Protein AF-0000000086062680 (afdb_homodimer)

InterPro domains:
  IPR036390 Winged helix DNA-binding domain superfamily [SSF46785] (35-91)
  IPR055766 Protein of unknown function DUF7342 [PF24033] (36-175)

pLDDT: mean 80.0, std 25.76, range [22.91, 98.25]

Structure (mmCIF, N/CA/C/O backbone):
data_AF-0000000086062680-model_v1
#
loop_
_entity.id
_entity.type
_entity.pdbx_description
1 polymer 'Putative ArsR family transcriptional regulator'
#
loop_
_atom_site.group_PDB
_atom_site.id
_atom_site.type_symbol
_atom_site.label_atom_id
_atom_site.label_alt_id
_atom_site.label_comp_id
_atom_site.label_asym_id
_atom_site.label_entity_id
_atom_site.label_seq_id
_atom_site.pdbx_PDB_ins_code
_atom_site.Cartn_x
_atom_site.Cartn_y
_atom_site.Cartn_z
_atom_site.occupancy
_atom_site.B_iso_or_equiv
_atom_site.auth_seq_id
_atom_site.auth_comp_id
_atom_site.auth_asym_id
_atom_site.auth_atom_id
_atom_site.pdbx_PDB_model_num
ATOM 1 N N . MET A 1 1 ? -11.117 -6.926 -28.484 1 22.91 1 MET A N 1
ATOM 2 C CA . MET A 1 1 ? -9.836 -7.207 -27.844 1 22.91 1 MET A CA 1
ATOM 3 C C . MET A 1 1 ? -10.031 -7.645 -26.406 1 22.91 1 MET A C 1
ATOM 5 O O . MET A 1 1 ? -10.758 -7 -25.641 1 22.91 1 MET A O 1
ATOM 9 N N . ASP A 1 2 ? -10.055 -8.922 -26.219 1 25.64 2 ASP A N 1
ATOM 10 C CA . ASP A 1 2 ? -10.438 -9.641 -25 1 25.64 2 ASP A CA 1
ATOM 11 C C . ASP A 1 2 ? -9.562 -9.227 -23.812 1 25.64 2 ASP A C 1
ATOM 13 O O . ASP A 1 2 ? -8.336 -9.266 -23.906 1 25.64 2 ASP A O 1
ATOM 17 N N . LEU A 1 3 ? -10.039 -8.32 -23.125 1 34.91 3 LEU A N 1
ATOM 18 C CA . LEU A 1 3 ? -9.359 -7.539 -22.094 1 34.91 3 LEU A CA 1
ATOM 19 C C . LEU A 1 3 ? -8.664 -8.453 -21.094 1 34.91 3 LEU A C 1
ATOM 21 O O . LEU A 1 3 ? -7.793 -8.008 -20.344 1 34.91 3 LEU A O 1
ATOM 25 N N . THR A 1 4 ? -9.344 -9.586 -20.953 1 32.84 4 THR A N 1
ATOM 26 C CA . THR A 1 4 ? -8.891 -10.484 -19.906 1 32.84 4 THR A CA 1
ATOM 27 C C . THR A 1 4 ? -7.812 -11.43 -20.422 1 32.84 4 THR A C 1
ATOM 29 O O . THR A 1 4 ? -7.457 -12.398 -19.75 1 32.84 4 THR A O 1
ATOM 32 N N . ASP A 1 5 ? -7.633 -11.438 -21.797 1 26.67 5 ASP A N 1
ATOM 33 C CA . ASP A 1 5 ? -6.668 -12.414 -22.281 1 26.67 5 ASP A CA 1
ATOM 34 C C . ASP A 1 5 ? -5.309 -12.234 -21.609 1 26.67 5 ASP A C 1
ATOM 36 O O . ASP A 1 5 ? -4.594 -11.273 -21.891 1 26.67 5 ASP A O 1
ATOM 40 N N . ILE A 1 6 ? -5.375 -12.297 -20.5 1 30.12 6 ILE A N 1
ATOM 41 C CA . ILE A 1 6 ? -4.012 -12.32 -19.969 1 30.12 6 ILE A CA 1
ATOM 42 C C . ILE A 1 6 ? -3.205 -13.406 -20.688 1 30.12 6 ILE A C 1
ATOM 44 O O . ILE A 1 6 ? -3.625 -14.562 -20.75 1 30.12 6 ILE A O 1
ATOM 48 N N . PRO A 1 7 ? -2.604 -13.102 -21.766 1 26.58 7 PRO A N 1
ATOM 49 C CA . PRO A 1 7 ? -1.87 -14.156 -22.469 1 26.58 7 PRO A CA 1
ATOM 50 C C . PRO A 1 7 ? -1.334 -15.227 -21.531 1 26.58 7 PRO A C 1
ATOM 52 O O . PRO A 1 7 ? -1.041 -14.945 -20.375 1 26.58 7 PRO A O 1
ATOM 55 N N . ASP A 1 8 ? -1.914 -16.391 -21.703 1 25.84 8 ASP A N 1
ATOM 56 C CA . ASP A 1 8 ? -1.422 -17.609 -21.047 1 25.84 8 ASP A CA 1
ATOM 57 C C . ASP A 1 8 ? 0.104 -17.625 -20.984 1 25.84 8 ASP A C 1
ATOM 59 O O . ASP A 1 8 ? 0.693 -18.266 -20.125 1 25.84 8 ASP A O 1
ATOM 63 N N . ASP A 1 9 ? 0.64 -17.234 -22.141 1 26.86 9 ASP A N 1
ATOM 64 C CA . ASP A 1 9 ? 2.045 -17.562 -22.359 1 26.86 9 ASP A CA 1
ATOM 65 C C . ASP A 1 9 ? 2.928 -16.953 -21.281 1 26.86 9 ASP A C 1
ATOM 67 O O . ASP A 1 9 ? 4.156 -17.047 -21.344 1 26.86 9 ASP A O 1
ATOM 71 N N . ALA A 1 10 ? 2.443 -15.953 -20.75 1 26.98 10 ALA A N 1
ATOM 72 C CA . ALA A 1 10 ? 3.535 -15.445 -19.922 1 26.98 10 ALA A CA 1
ATOM 73 C C . ALA A 1 10 ? 4 -16.5 -18.922 1 26.98 10 ALA A C 1
ATOM 75 O O . ALA A 1 10 ? 5.105 -16.406 -18.375 1 26.98 10 ALA A O 1
ATOM 76 N N . TYR A 1 11 ? 3.035 -17.328 -18.484 1 25.06 11 TYR A N 1
ATOM 77 C CA . TYR A 1 11 ? 3.604 -18.438 -17.719 1 25.06 11 TYR A CA 1
ATOM 78 C C . TYR A 1 11 ? 4.051 -19.562 -18.641 1 25.06 11 TYR A C 1
ATOM 80 O O . TYR A 1 11 ? 3.424 -20.625 -18.688 1 25.06 11 TYR A O 1
ATOM 88 N N . ASP A 1 12 ? 4.098 -19.281 -19.859 1 25.66 12 ASP A N 1
ATOM 89 C CA . ASP A 1 12 ? 4.715 -20.484 -20.438 1 25.66 12 ASP A CA 1
ATOM 90 C C . ASP A 1 12 ? 5.934 -20.906 -19.625 1 25.66 12 ASP A C 1
ATOM 92 O O . ASP A 1 12 ? 6.941 -20.203 -19.594 1 25.66 12 ASP A O 1
ATOM 96 N N . GLY A 1 13 ? 5.801 -21.422 -18.578 1 27.88 13 GLY A N 1
ATOM 97 C CA . GLY A 1 13 ? 6.852 -22.172 -17.906 1 27.88 13 GLY A CA 1
ATOM 98 C C . GLY A 1 13 ? 7.617 -23.094 -18.844 1 27.88 13 GLY A C 1
ATOM 99 O O . GLY A 1 13 ? 8.43 -23.891 -18.391 1 27.88 13 GLY A O 1
ATOM 100 N N . GLY A 1 14 ? 6.965 -23.422 -19.906 1 27.44 14 GLY A N 1
ATOM 101 C CA . GLY A 1 14 ? 7.781 -24.422 -20.547 1 27.44 14 GLY A CA 1
ATOM 102 C C . GLY A 1 14 ? 9.109 -23.891 -21.062 1 27.44 14 GLY A C 1
ATOM 103 O O . GLY A 1 14 ? 9.781 -24.547 -21.859 1 27.44 14 GLY A O 1
ATOM 104 N N . GLU A 1 15 ? 9.008 -22.625 -21.406 1 29.36 15 GLU A N 1
ATOM 105 C CA . GLU A 1 15 ? 10.344 -22.453 -21.953 1 29.36 15 GLU A CA 1
ATOM 106 C C . GLU A 1 15 ? 11.406 -23.031 -21.016 1 29.36 15 GLU A C 1
ATOM 108 O O . GLU A 1 15 ? 11.297 -22.891 -19.797 1 29.36 15 GLU A O 1
ATOM 113 N N . SER A 1 16 ? 11.922 -24.047 -21.375 1 26.08 16 SER A N 1
ATOM 114 C CA . SER A 1 16 ? 13.047 -24.656 -20.688 1 26.08 16 SER A CA 1
ATOM 115 C C . SER A 1 16 ? 13.852 -23.625 -19.906 1 26.08 16 SER A C 1
ATOM 117 O O . SER A 1 16 ? 13.875 -22.453 -20.281 1 26.08 16 SER A O 1
ATOM 119 N N . PRO A 1 17 ? 14.008 -23.812 -18.609 1 30.53 17 PRO A N 1
ATOM 120 C CA . PRO A 1 17 ? 15.008 -22.938 -18 1 30.53 17 PRO A CA 1
ATOM 121 C C . PRO A 1 17 ? 16.062 -22.469 -19 1 30.53 17 PRO A C 1
ATOM 123 O O . PRO A 1 17 ? 16.297 -23.125 -20.016 1 30.53 17 PRO A O 1
ATOM 126 N N . PRO A 1 18 ? 16.031 -21.125 -19.391 1 30.17 18 PRO A N 1
ATOM 127 C CA . PRO A 1 18 ? 17.203 -21.109 -20.281 1 30.17 18 PRO A CA 1
ATOM 128 C C . PRO A 1 18 ? 18.172 -22.266 -20 1 30.17 18 PRO A C 1
ATOM 130 O O . PRO A 1 18 ? 18.172 -22.812 -18.906 1 30.17 18 PRO A O 1
ATOM 133 N N . ALA A 1 19 ? 18.25 -23.078 -20.891 1 29.83 19 ALA A N 1
ATOM 134 C CA . ALA A 1 19 ? 19.391 -23.953 -20.641 1 29.83 19 ALA A CA 1
ATOM 135 C C . ALA A 1 19 ? 20.469 -23.219 -19.844 1 29.83 19 ALA A C 1
ATOM 137 O O . ALA A 1 19 ? 21.016 -22.219 -20.297 1 29.83 19 ALA A O 1
ATOM 138 N N . LEU A 1 20 ? 20.203 -23 -18.344 1 29.28 20 LEU A N 1
ATOM 139 C CA . LEU A 1 20 ? 21.484 -22.75 -17.688 1 29.28 20 LEU A CA 1
ATOM 140 C C . LEU A 1 20 ? 22.625 -23.375 -18.484 1 29.28 20 LEU A C 1
ATOM 142 O O . LEU A 1 20 ? 22.688 -24.594 -18.656 1 29.28 20 LEU A O 1
ATOM 146 N N . ASN A 1 21 ? 22.828 -22.797 -19.578 1 31.34 21 ASN A N 1
ATOM 147 C CA . ASN A 1 21 ? 24.125 -23.406 -19.844 1 31.34 21 ASN A CA 1
ATOM 148 C C . ASN A 1 21 ? 24.812 -23.844 -18.562 1 31.34 21 ASN A C 1
ATOM 150 O O . ASN A 1 21 ? 24.516 -23.344 -17.484 1 31.34 21 ASN A O 1
ATOM 154 N N . GLU A 1 22 ? 25.531 -24.953 -18.344 1 35.16 22 GLU A N 1
ATOM 155 C CA . GLU A 1 22 ? 26.234 -25.594 -17.25 1 35.16 22 GLU A CA 1
ATOM 156 C C . GLU A 1 22 ? 26.562 -24.609 -16.141 1 35.16 22 GLU A C 1
ATOM 158 O O . GLU A 1 22 ? 26.484 -24.938 -14.953 1 35.16 22 GLU A O 1
ATOM 163 N N . GLN A 1 23 ? 27.266 -23.359 -16.188 1 35.72 23 GLN A N 1
ATOM 164 C CA . GLN A 1 23 ? 28.219 -22.875 -15.195 1 35.72 23 GLN A CA 1
ATOM 165 C C . GLN A 1 23 ? 27.562 -21.844 -14.273 1 35.72 23 GLN A C 1
ATOM 167 O O . GLN A 1 23 ? 28.109 -21.531 -13.203 1 35.72 23 GLN A O 1
ATOM 172 N N . GLU A 1 24 ? 26.625 -20.781 -14.648 1 39.84 24 GLU A N 1
ATOM 173 C CA . GLU A 1 24 ? 26.438 -19.734 -13.633 1 39.84 24 GLU A CA 1
ATOM 174 C C . GLU A 1 24 ? 25.219 -20.031 -12.758 1 39.84 24 GLU A C 1
ATOM 176 O O . GLU A 1 24 ? 24.141 -20.328 -13.273 1 39.84 24 GLU A O 1
ATOM 181 N N . SER A 1 25 ? 25.125 -20.391 -11.492 1 36.5 25 SER A N 1
ATOM 182 C CA . SER A 1 25 ? 24.203 -20.828 -10.445 1 36.5 25 SER A CA 1
ATOM 183 C C . SER A 1 25 ? 23.094 -19.812 -10.227 1 36.5 25 SER A C 1
ATOM 185 O O . SER A 1 25 ? 23.312 -18.609 -10.312 1 36.5 25 SER A O 1
ATOM 187 N N . PRO A 1 26 ? 21.734 -20.109 -10.297 1 40.12 26 PRO A N 1
ATOM 188 C CA . PRO A 1 26 ? 20.609 -19.25 -9.906 1 40.12 26 PRO A CA 1
ATOM 189 C C . PRO A 1 26 ? 20.969 -18.281 -8.797 1 40.12 26 PRO A C 1
ATOM 191 O O . PRO A 1 26 ? 20.484 -17.141 -8.781 1 40.12 26 PRO A O 1
ATOM 194 N N . ASP A 1 27 ? 21.703 -18.703 -7.812 1 41.62 27 ASP A N 1
ATOM 195 C CA . ASP A 1 27 ? 22.281 -17.906 -6.742 1 41.62 27 ASP A CA 1
ATOM 196 C C . ASP A 1 27 ? 23.016 -16.688 -7.301 1 41.62 27 ASP A C 1
ATOM 198 O O . ASP A 1 27 ? 23.031 -15.625 -6.676 1 41.62 27 ASP A O 1
ATOM 202 N N . SER A 1 28 ? 23.516 -16.922 -8.422 1 44.12 28 SER A N 1
ATOM 203 C CA . SER A 1 28 ? 24.344 -15.875 -9.039 1 44.12 28 SER A CA 1
ATOM 204 C C . SER A 1 28 ? 23.484 -14.758 -9.609 1 44.12 28 SER A C 1
ATOM 206 O O . SER A 1 28 ? 23.875 -13.594 -9.594 1 44.12 28 SER A O 1
ATOM 208 N N . LEU A 1 29 ? 22.328 -15.016 -10.227 1 43.53 29 LEU A N 1
ATOM 209 C CA . LEU A 1 29 ? 21.438 -14.023 -10.812 1 43.53 29 LEU A CA 1
ATOM 210 C C . LEU A 1 29 ? 20.812 -13.148 -9.727 1 43.53 29 LEU A C 1
ATOM 212 O O . LEU A 1 29 ? 20.562 -11.961 -9.953 1 43.53 29 LEU A O 1
ATOM 216 N N . LEU A 1 30 ? 20.438 -13.734 -8.625 1 48.94 30 LEU A N 1
ATOM 217 C CA . LEU A 1 30 ? 19.938 -12.992 -7.473 1 48.94 30 LEU A CA 1
ATOM 218 C C . LEU A 1 30 ? 21.016 -12.094 -6.887 1 48.94 30 LEU A C 1
ATOM 220 O O . LEU A 1 30 ? 20.719 -11.148 -6.156 1 48.94 30 LEU A O 1
ATOM 224 N N . LYS A 1 31 ? 22.25 -12.539 -7.184 1 53.62 31 LYS A N 1
ATOM 225 C CA . LYS A 1 31 ? 23.406 -11.875 -6.586 1 53.62 31 LYS A CA 1
ATOM 226 C C . LYS A 1 31 ? 23.844 -10.688 -7.43 1 53.62 31 LYS A C 1
ATOM 228 O O . LYS A 1 31 ? 24.797 -9.992 -7.074 1 53.62 31 LYS A O 1
ATOM 233 N N . ARG A 1 32 ? 23.062 -10.328 -8.641 1 64.5 32 ARG A N 1
ATOM 234 C CA . ARG A 1 32 ? 23.578 -9.266 -9.5 1 64.5 32 ARG A CA 1
ATOM 235 C C . ARG A 1 32 ? 22.719 -8.008 -9.398 1 64.5 32 ARG A C 1
ATOM 237 O O . ARG A 1 32 ? 21.484 -8.094 -9.383 1 64.5 32 ARG A O 1
ATOM 244 N N . GLY A 1 33 ? 23.219 -6.988 -8.734 1 79.75 33 GLY A N 1
ATOM 245 C CA . GLY A 1 33 ? 22.656 -5.656 -8.617 1 79.75 33 GLY A CA 1
ATOM 246 C C . GLY A 1 33 ? 22.969 -4.984 -7.293 1 79.75 33 GLY A C 1
ATOM 247 O O . GLY A 1 33 ? 23.672 -5.555 -6.453 1 79.75 33 GLY A O 1
ATOM 248 N N . PRO A 1 34 ? 22.5 -3.854 -7.242 1 90.44 34 PRO A N 1
ATOM 249 C CA . PRO A 1 34 ? 22.75 -3.146 -5.98 1 90.44 34 PRO A CA 1
ATOM 250 C C . PRO A 1 34 ? 22.156 -3.871 -4.777 1 90.44 34 PRO A C 1
ATOM 252 O O . PRO A 1 34 ? 21.172 -4.617 -4.922 1 90.44 34 PRO A O 1
ATOM 255 N N . ILE A 1 35 ? 22.781 -3.822 -3.688 1 92.31 35 ILE A N 1
ATOM 256 C CA . ILE A 1 35 ? 22.422 -4.52 -2.457 1 92.31 35 ILE A CA 1
ATOM 257 C C . ILE A 1 35 ? 20.938 -4.32 -2.17 1 92.31 35 ILE A C 1
ATOM 259 O O . ILE A 1 35 ? 20.234 -5.258 -1.763 1 92.31 35 ILE A O 1
ATOM 263 N N . ARG A 1 36 ? 20.391 -3.158 -2.416 1 91.38 36 ARG A N 1
ATOM 264 C CA . ARG A 1 36 ? 18.984 -2.873 -2.131 1 91.38 36 ARG A CA 1
ATOM 265 C C . ARG A 1 36 ? 18.078 -3.797 -2.922 1 91.38 36 ARG A C 1
ATOM 267 O O . ARG A 1 36 ? 17.062 -4.266 -2.402 1 91.38 36 ARG A O 1
ATOM 274 N N . GLU A 1 37 ? 18.422 -4.082 -4.137 1 91.69 37 GLU A N 1
ATOM 275 C CA . GLU A 1 37 ? 17.594 -4.945 -4.98 1 91.69 37 GLU A CA 1
ATOM 276 C C . GLU A 1 37 ? 17.719 -6.406 -4.559 1 91.69 37 GLU A C 1
ATOM 278 O O . GLU A 1 37 ? 16.719 -7.137 -4.539 1 91.69 37 GLU A O 1
ATOM 283 N N . ARG A 1 38 ? 18.938 -6.781 -4.211 1 94.44 38 ARG A N 1
ATOM 284 C CA . ARG A 1 38 ? 19.141 -8.148 -3.744 1 94.44 38 ARG A CA 1
ATOM 285 C C . ARG A 1 38 ? 18.359 -8.406 -2.457 1 94.44 38 ARG A C 1
ATOM 287 O O . ARG A 1 38 ? 17.719 -9.453 -2.316 1 94.44 38 ARG A O 1
ATOM 294 N N . LEU A 1 39 ? 18.453 -7.48 -1.589 1 96.06 39 LEU A N 1
ATOM 295 C CA . LEU A 1 39 ? 17.75 -7.625 -0.322 1 96.06 39 LEU A CA 1
ATOM 296 C C . LEU A 1 39 ? 16.234 -7.645 -0.542 1 96.06 39 LEU A C 1
ATOM 298 O O . LEU A 1 39 ? 15.516 -8.406 0.113 1 96.06 39 LEU A O 1
ATOM 302 N N . LEU A 1 40 ? 15.742 -6.855 -1.459 1 94.25 40 LEU A N 1
ATOM 303 C CA . LEU A 1 40 ? 14.312 -6.852 -1.755 1 94.25 40 LEU A CA 1
ATOM 304 C C . LEU A 1 40 ? 13.867 -8.188 -2.336 1 94.25 40 LEU A C 1
ATOM 306 O O . LEU A 1 40 ? 12.812 -8.711 -1.975 1 94.25 40 LEU A O 1
ATOM 310 N N . ASP A 1 41 ? 14.703 -8.742 -3.162 1 93.25 41 ASP A N 1
ATOM 311 C CA . ASP A 1 41 ? 14.414 -10.055 -3.738 1 93.25 41 ASP A CA 1
ATOM 312 C C . ASP A 1 41 ? 14.242 -11.109 -2.646 1 93.25 41 ASP A C 1
ATOM 314 O O . ASP A 1 41 ? 13.352 -11.953 -2.729 1 93.25 41 ASP A O 1
ATOM 318 N N . ILE A 1 42 ? 15.07 -11 -1.701 1 95.5 42 ILE A N 1
ATOM 319 C CA . ILE A 1 42 ? 14.992 -11.922 -0.575 1 95.5 42 ILE A CA 1
ATOM 320 C C . ILE A 1 42 ? 13.719 -11.656 0.222 1 95.5 42 ILE A C 1
ATOM 322 O O . ILE A 1 42 ? 13.023 -12.594 0.627 1 95.5 42 ILE A O 1
ATOM 326 N N . VAL A 1 43 ? 13.391 -10.422 0.449 1 95.81 43 VAL A N 1
ATOM 327 C CA . VAL A 1 43 ? 12.219 -10.016 1.227 1 95.81 43 VAL A CA 1
ATOM 328 C C . VAL A 1 43 ? 10.953 -10.578 0.584 1 95.81 43 VAL A C 1
ATOM 330 O O . VAL A 1 43 ? 10.047 -11.023 1.283 1 95.81 43 VAL A O 1
ATOM 333 N N . VAL A 1 44 ? 10.883 -10.602 -0.682 1 94.44 44 VAL A N 1
ATOM 334 C CA . VAL A 1 44 ? 9.727 -11.109 -1.413 1 94.44 44 VAL A CA 1
ATOM 335 C C . VAL A 1 44 ? 9.453 -12.555 -1.011 1 94.44 44 VAL A C 1
ATOM 337 O O . VAL A 1 44 ? 8.297 -12.961 -0.889 1 94.44 44 VAL A O 1
ATOM 340 N N . GLY A 1 45 ? 10.477 -13.258 -0.656 1 94.38 45 GLY A N 1
ATOM 341 C CA . GLY A 1 45 ? 10.344 -14.672 -0.319 1 94.38 45 GLY A CA 1
ATOM 342 C C . GLY A 1 45 ? 10.398 -14.93 1.174 1 94.38 45 GLY A C 1
ATOM 343 O O . GLY A 1 45 ? 10.391 -16.094 1.606 1 94.38 45 GLY A O 1
ATOM 344 N N . LEU A 1 46 ? 10.469 -13.906 2 1 95.81 46 LEU A N 1
ATOM 345 C CA . LEU A 1 46 ? 10.664 -14.047 3.439 1 95.81 46 LEU A CA 1
ATOM 346 C C . LEU A 1 46 ? 9.336 -14.297 4.145 1 95.81 46 LEU A C 1
ATOM 348 O O . LEU A 1 46 ? 8.875 -13.461 4.922 1 95.81 46 LEU A O 1
ATOM 352 N N . ARG A 1 47 ? 8.711 -15.461 4.059 1 94.06 47 ARG A N 1
ATOM 353 C CA . ARG A 1 47 ? 7.352 -15.742 4.508 1 94.06 47 ARG A CA 1
ATOM 354 C C . ARG A 1 47 ? 7.328 -16.109 5.988 1 94.06 47 ARG A C 1
ATOM 356 O O . ARG A 1 47 ? 6.258 -16.219 6.59 1 94.06 47 ARG A O 1
ATOM 363 N N . THR A 1 48 ? 8.484 -16.406 6.566 1 95.75 48 THR A N 1
ATOM 364 C CA . THR A 1 48 ? 8.602 -16.672 8 1 95.75 48 THR A CA 1
ATOM 365 C C . THR A 1 48 ? 9.641 -15.742 8.625 1 95.75 48 THR A C 1
ATOM 367 O O . THR A 1 48 ? 10.578 -15.305 7.957 1 95.75 48 THR A O 1
ATOM 370 N N . PRO A 1 49 ? 9.406 -15.445 9.875 1 97.31 49 PRO A N 1
ATOM 371 C CA . PRO A 1 49 ? 10.422 -14.617 10.531 1 97.31 49 PRO A CA 1
ATOM 372 C C . PRO A 1 49 ? 11.828 -15.188 10.406 1 97.31 49 PRO A C 1
ATOM 374 O O . PRO A 1 49 ? 12.047 -16.359 10.727 1 97.31 49 PRO A O 1
ATOM 377 N N . THR A 1 50 ? 12.789 -14.445 9.961 1 97.88 50 THR A N 1
ATOM 378 C CA . THR A 1 50 ? 14.156 -14.875 9.656 1 97.88 50 THR A CA 1
ATOM 379 C C . THR A 1 50 ? 15.172 -13.906 10.25 1 97.88 50 THR A C 1
ATOM 381 O O . THR A 1 50 ? 14.977 -12.688 10.211 1 97.88 50 THR A O 1
ATOM 384 N N . LYS A 1 51 ? 16.203 -14.43 10.742 1 98.06 51 LYS A N 1
ATOM 385 C CA . LYS A 1 51 ? 17.234 -13.641 11.391 1 98.06 51 LYS A CA 1
ATOM 386 C C . LYS A 1 51 ? 17.953 -12.742 10.383 1 98.06 51 LYS A C 1
ATOM 388 O O . LYS A 1 51 ? 18.156 -13.133 9.234 1 98.06 51 LYS A O 1
ATOM 393 N N . VAL A 1 52 ? 18.5 -11.641 10.906 1 97.94 52 VAL A N 1
ATOM 394 C CA . VAL A 1 52 ? 19.188 -10.672 10.07 1 97.94 52 VAL A CA 1
ATOM 395 C C . VAL A 1 52 ? 20.438 -11.312 9.453 1 97.94 52 VAL A C 1
ATOM 397 O O . VAL A 1 52 ? 20.719 -11.117 8.273 1 97.94 52 VAL A O 1
ATOM 400 N N . SER A 1 53 ? 21.109 -12.125 10.219 1 97.62 53 SER A N 1
ATOM 401 C CA . SER A 1 53 ? 22.344 -12.742 9.75 1 97.62 53 SER A CA 1
ATOM 402 C C . SER A 1 53 ? 22.078 -13.695 8.586 1 97.62 53 SER A C 1
ATOM 404 O O . SER A 1 53 ? 22.859 -13.758 7.637 1 97.62 53 SER A O 1
ATOM 406 N N . THR A 1 54 ? 21.016 -14.383 8.68 1 97.88 54 THR A N 1
ATOM 407 C CA . THR A 1 54 ? 20.625 -15.312 7.617 1 97.88 54 THR A CA 1
ATOM 408 C C . THR A 1 54 ? 20.281 -14.555 6.34 1 97.88 54 THR A C 1
ATOM 410 O O . THR A 1 54 ? 20.672 -14.953 5.246 1 97.88 54 THR A O 1
ATOM 413 N N . ILE A 1 55 ? 19.578 -13.469 6.449 1 97.88 55 ILE A N 1
ATOM 414 C CA . ILE A 1 55 ? 19.203 -12.641 5.312 1 97.88 55 ILE A CA 1
ATOM 415 C C . ILE A 1 55 ? 20.453 -12.039 4.672 1 97.88 55 ILE A C 1
ATOM 417 O O . ILE A 1 55 ? 20.578 -12.023 3.445 1 97.88 55 ILE A O 1
ATOM 421 N N . ALA A 1 56 ? 21.375 -11.656 5.508 1 97.62 56 ALA A N 1
ATOM 422 C CA . ALA A 1 56 ? 22.625 -11.086 5.043 1 97.62 56 ALA A CA 1
ATOM 423 C C . ALA A 1 56 ? 23.422 -12.102 4.215 1 97.62 56 ALA A C 1
ATOM 425 O O . ALA A 1 56 ? 23.922 -11.773 3.143 1 97.62 56 ALA A O 1
ATOM 426 N N . GLU A 1 57 ? 23.469 -13.297 4.695 1 96.81 57 GLU A N 1
ATOM 427 C CA . GLU A 1 57 ? 24.156 -14.367 3.988 1 96.81 57 GLU A CA 1
ATOM 428 C C . GLU A 1 57 ? 23.531 -14.625 2.625 1 96.81 57 GLU A C 1
ATOM 430 O O . GLU A 1 57 ? 24.234 -14.742 1.62 1 96.81 57 GLU A O 1
ATOM 435 N N . ARG A 1 58 ? 22.219 -14.617 2.617 1 95.19 58 ARG A N 1
ATOM 436 C CA . ARG A 1 58 ? 21.5 -14.875 1.378 1 95.19 58 ARG A CA 1
ATOM 437 C C . ARG A 1 58 ? 21.703 -13.75 0.373 1 95.19 58 ARG A C 1
ATOM 439 O O . ARG A 1 58 ? 21.734 -13.984 -0.836 1 95.19 58 ARG A O 1
ATOM 446 N N . ALA A 1 59 ? 21.875 -12.547 0.856 1 94.75 59 ALA A N 1
ATOM 447 C CA . ALA A 1 59 ? 22.031 -11.375 0.001 1 94.75 59 ALA A CA 1
ATOM 448 C C . ALA A 1 59 ? 23.5 -11.102 -0.299 1 94.75 59 ALA A C 1
ATOM 450 O O . ALA A 1 59 ? 23.828 -10.18 -1.045 1 94.75 59 ALA A O 1
ATOM 451 N N . ASP A 1 60 ? 24.344 -11.883 0.295 1 93.81 60 ASP A N 1
ATOM 452 C CA . ASP A 1 60 ? 25.781 -11.727 0.12 1 93.81 60 ASP A CA 1
ATOM 453 C C . ASP A 1 60 ? 26.234 -10.32 0.523 1 93.81 60 ASP A C 1
ATOM 455 O O . ASP A 1 60 ? 26.875 -9.625 -0.261 1 93.81 60 ASP A O 1
ATOM 459 N N . CYS A 1 61 ? 25.875 -9.883 1.736 1 95.88 61 CYS A N 1
ATOM 460 C CA . CYS A 1 61 ? 26.312 -8.625 2.328 1 95.88 61 CYS A CA 1
ATOM 461 C C . CYS A 1 61 ? 26.562 -8.773 3.824 1 95.88 61 CYS A C 1
ATOM 463 O O . CYS A 1 61 ? 26.312 -9.844 4.387 1 95.88 61 CYS A O 1
ATOM 465 N N . ASP A 1 62 ? 27.141 -7.82 4.379 1 96.56 62 ASP A N 1
ATOM 466 C CA . ASP A 1 62 ? 27.422 -7.922 5.809 1 96.56 62 ASP A CA 1
ATOM 467 C C . ASP A 1 62 ? 26.156 -7.676 6.625 1 96.56 62 ASP A C 1
ATOM 469 O O . ASP A 1 62 ? 25.219 -7.023 6.152 1 96.56 62 ASP A O 1
ATOM 473 N N . THR A 1 63 ? 26.125 -8.156 7.871 1 96.88 63 THR A N 1
ATOM 474 C CA . THR A 1 63 ? 24.953 -8.156 8.727 1 96.88 63 THR A CA 1
ATOM 475 C C . THR A 1 63 ? 24.516 -6.73 9.055 1 96.88 63 THR A C 1
ATOM 477 O O . THR A 1 63 ? 23.312 -6.441 9.125 1 96.88 63 THR A O 1
ATOM 480 N N . GLU A 1 64 ? 25.438 -5.863 9.219 1 96.56 64 GLU A N 1
ATOM 481 C CA . GLU A 1 64 ? 25.109 -4.477 9.547 1 96.56 64 GLU A CA 1
ATOM 482 C C . GLU A 1 64 ? 24.406 -3.789 8.383 1 96.56 64 GLU A C 1
ATOM 484 O O . GLU A 1 64 ? 23.406 -3.08 8.578 1 96.56 64 GLU A O 1
ATOM 489 N N . THR A 1 65 ? 24.922 -4.031 7.238 1 95.44 65 THR A N 1
ATOM 490 C CA . THR A 1 65 ? 24.312 -3.484 6.035 1 95.44 65 THR A CA 1
ATOM 491 C C . THR A 1 65 ? 22.891 -4.027 5.855 1 95.44 65 THR A C 1
ATOM 493 O O . THR A 1 65 ? 21.969 -3.266 5.582 1 95.44 65 THR A O 1
ATOM 496 N N . ALA A 1 66 ? 22.812 -5.289 6.023 1 97.44 66 ALA A N 1
ATOM 497 C CA . ALA A 1 66 ? 21.484 -5.91 5.934 1 97.44 66 ALA A CA 1
ATOM 498 C C . ALA A 1 66 ? 20.531 -5.309 6.961 1 97.44 66 ALA A C 1
ATOM 500 O O . ALA A 1 66 ? 19.375 -5.02 6.645 1 97.44 66 ALA A O 1
ATOM 501 N N . ARG A 1 67 ? 20.953 -5.105 8.133 1 97.12 67 ARG A N 1
ATOM 502 C CA . ARG A 1 67 ? 20.125 -4.543 9.203 1 97.12 67 ARG A CA 1
ATOM 503 C C . ARG A 1 67 ? 19.625 -3.152 8.836 1 97.12 67 ARG A C 1
ATOM 505 O O . ARG A 1 67 ? 18.438 -2.846 9.008 1 97.12 67 ARG A O 1
ATOM 512 N N . ASP A 1 68 ? 20.484 -2.428 8.32 1 95.62 68 ASP A N 1
ATOM 513 C CA . ASP A 1 68 ? 20.141 -1.064 7.934 1 95.62 68 ASP A CA 1
ATOM 514 C C . ASP A 1 68 ? 19.031 -1.06 6.879 1 95.62 68 ASP A C 1
ATOM 516 O O . ASP A 1 68 ? 18.078 -0.292 6.984 1 95.62 68 ASP A O 1
ATOM 520 N N . TYR A 1 69 ? 19.172 -1.889 5.902 1 96.44 69 TYR A N 1
ATOM 521 C CA . TYR A 1 69 ? 18.172 -1.958 4.844 1 96.44 69 TYR A CA 1
ATOM 522 C C . TYR A 1 69 ? 16.875 -2.541 5.367 1 96.44 69 TYR A C 1
ATOM 524 O O . TYR A 1 69 ? 15.781 -2.094 4.984 1 96.44 69 TYR A O 1
ATOM 532 N N . LEU A 1 70 ? 17 -3.49 6.242 1 97.56 70 LEU A N 1
ATOM 533 C CA . LEU A 1 70 ? 15.789 -4.113 6.773 1 97.56 70 LEU A CA 1
ATOM 534 C C . LEU A 1 70 ? 15.016 -3.141 7.656 1 97.56 70 LEU A C 1
ATOM 536 O O . LEU A 1 70 ? 13.781 -3.131 7.645 1 97.56 70 LEU A O 1
ATOM 540 N N . GLU A 1 71 ? 15.703 -2.371 8.383 1 96.12 71 GLU A N 1
ATOM 541 C CA . GLU A 1 71 ? 15.062 -1.315 9.156 1 96.12 71 GLU A CA 1
ATOM 542 C C . GLU A 1 71 ? 14.352 -0.32 8.25 1 96.12 71 GLU A C 1
ATOM 544 O O . GLU A 1 71 ? 13.227 0.104 8.539 1 96.12 71 GLU A O 1
ATOM 549 N N . TRP A 1 72 ? 15.008 -0.042 7.227 1 94.69 72 TRP A N 1
ATOM 550 C CA . TRP A 1 72 ? 14.414 0.859 6.246 1 94.69 72 TRP A CA 1
ATOM 551 C C . TRP A 1 72 ? 13.188 0.228 5.598 1 94.69 72 TRP A C 1
ATOM 553 O O . TRP A 1 72 ? 12.141 0.872 5.469 1 94.69 72 TRP A O 1
ATOM 563 N N . PHE A 1 73 ? 13.297 -1.003 5.172 1 96.94 73 PHE A N 1
ATOM 564 C CA . PHE A 1 73 ? 12.172 -1.726 4.594 1 96.94 73 PHE A CA 1
ATOM 565 C C . PHE A 1 73 ? 11 -1.784 5.57 1 96.94 73 PHE A C 1
ATOM 567 O O . PHE A 1 73 ? 9.844 -1.709 5.16 1 96.94 73 PHE A O 1
ATOM 574 N N . ASP A 1 74 ? 11.32 -1.917 6.797 1 96.5 74 ASP A N 1
ATOM 575 C CA . ASP A 1 74 ? 10.289 -1.93 7.824 1 96.5 74 ASP A CA 1
ATOM 576 C C . ASP A 1 74 ? 9.57 -0.585 7.895 1 96.5 74 ASP A C 1
ATOM 578 O O . ASP A 1 74 ? 8.336 -0.537 7.953 1 96.5 74 ASP A O 1
ATOM 582 N N . GLU A 1 75 ? 10.336 0.452 7.84 1 93.5 75 GLU A N 1
ATOM 583 C CA . GLU A 1 75 ? 9.758 1.796 7.84 1 93.5 75 GLU A CA 1
ATOM 584 C C . GLU A 1 75 ? 8.859 2.012 6.629 1 93.5 75 GLU A C 1
ATOM 586 O O . GLU A 1 75 ? 7.816 2.662 6.734 1 93.5 75 GLU A O 1
ATOM 591 N N . MET A 1 76 ? 9.219 1.401 5.527 1 94 76 MET A N 1
ATOM 592 C CA . MET A 1 76 ? 8.477 1.554 4.281 1 94 76 MET A CA 1
ATOM 593 C C . MET A 1 76 ? 7.277 0.61 4.246 1 94 76 MET A C 1
ATOM 595 O O . MET A 1 76 ? 6.445 0.688 3.338 1 94 76 MET A O 1
ATOM 599 N N . GLY A 1 77 ? 7.211 -0.249 5.195 1 95.5 77 GLY A N 1
ATOM 600 C CA . GLY A 1 77 ? 6.066 -1.141 5.297 1 95.5 77 GLY A CA 1
ATOM 601 C C . GLY A 1 77 ? 6.223 -2.41 4.484 1 95.5 77 GLY A C 1
ATOM 602 O O . GLY A 1 77 ? 5.242 -3.098 4.199 1 95.5 77 GLY A O 1
ATOM 603 N N . MET A 1 78 ? 7.398 -2.768 4.113 1 96.25 78 MET A N 1
ATOM 604 C CA . MET A 1 78 ? 7.633 -3.92 3.248 1 96.25 78 MET A CA 1
ATOM 605 C C . MET A 1 78 ? 7.891 -5.176 4.074 1 96.25 78 MET A C 1
ATOM 607 O O . MET A 1 78 ? 7.676 -6.293 3.596 1 96.25 78 MET A O 1
ATOM 611 N N . VAL A 1 79 ? 8.422 -5 5.277 1 97.5 79 VAL A N 1
ATOM 612 C CA . VAL A 1 79 ? 8.688 -6.105 6.191 1 97.5 79 VAL A CA 1
ATOM 613 C C . VAL A 1 79 ? 8.141 -5.777 7.578 1 97.5 79 VAL A C 1
ATOM 615 O O . VAL A 1 79 ? 7.762 -4.637 7.848 1 97.5 79 VAL A O 1
ATOM 618 N N . GLN A 1 80 ? 8.023 -6.738 8.328 1 97.25 80 GLN A N 1
ATOM 619 C CA . GLN A 1 80 ? 7.664 -6.605 9.742 1 97.25 80 GLN A CA 1
ATOM 620 C C . GLN A 1 80 ? 8.812 -7.051 10.641 1 97.25 80 GLN A C 1
ATOM 622 O O . GLN A 1 80 ? 9.352 -8.148 10.477 1 97.25 80 GLN A O 1
ATOM 627 N N . ARG A 1 81 ? 9.109 -6.258 11.492 1 97 81 ARG A N 1
ATOM 628 C CA . ARG A 1 81 ? 10.164 -6.543 12.461 1 97 81 ARG A CA 1
ATOM 629 C C . ARG A 1 81 ? 9.602 -7.27 13.68 1 97 81 ARG A C 1
ATOM 631 O O . ARG A 1 81 ? 8.555 -6.891 14.203 1 97 81 ARG A O 1
ATOM 638 N N . HIS A 1 82 ? 10.18 -8.312 13.953 1 96.12 82 HIS A N 1
ATOM 639 C CA . HIS A 1 82 ? 9.891 -9.008 15.203 1 96.12 82 HIS A CA 1
ATOM 640 C C . HIS A 1 82 ? 11 -8.781 16.234 1 96.12 82 HIS A C 1
ATOM 642 O O . HIS A 1 82 ? 12.125 -9.258 16.047 1 96.12 82 HIS A O 1
ATOM 648 N N . ASP A 1 83 ? 10.508 -8.156 17.25 1 92.38 83 ASP A N 1
ATOM 649 C CA . ASP A 1 83 ? 11.5 -7.871 18.281 1 92.38 83 ASP A CA 1
ATOM 650 C C . ASP A 1 83 ? 11.828 -9.125 19.078 1 92.38 83 ASP A C 1
ATOM 652 O O . ASP A 1 83 ? 10.984 -10 19.25 1 92.38 83 ASP A O 1
ATOM 656 N N . GLY A 1 84 ? 12.992 -9.375 19.328 1 89.56 84 GLY A N 1
ATOM 657 C CA . GLY A 1 84 ? 13.523 -10.516 20.062 1 89.56 84 GLY A CA 1
ATOM 658 C C . GLY A 1 84 ? 15.031 -10.625 19.984 1 89.56 84 GLY A C 1
ATOM 659 O O . GLY A 1 84 ? 15.703 -9.703 19.516 1 89.56 84 GLY A O 1
ATOM 660 N N . ARG A 1 85 ? 15.438 -11.625 20.688 1 90.56 85 ARG A N 1
ATOM 661 C CA . ARG A 1 85 ? 16.844 -11.969 20.609 1 90.56 85 ARG A CA 1
ATOM 662 C C . ARG A 1 85 ? 17.047 -13.367 20.031 1 90.56 85 ARG A C 1
ATOM 664 O O . ARG A 1 85 ? 16.844 -14.367 20.719 1 90.56 85 ARG A O 1
ATOM 671 N N . PRO A 1 86 ? 17.266 -13.289 18.703 1 93.69 86 PRO A N 1
ATOM 672 C CA . PRO A 1 86 ? 17.672 -12.195 17.828 1 93.69 86 PRO A CA 1
ATOM 673 C C . PRO A 1 86 ? 16.484 -11.531 17.141 1 93.69 86 PRO A C 1
ATOM 675 O O . PRO A 1 86 ? 15.383 -12.094 17.109 1 93.69 86 PRO A O 1
ATOM 678 N N . VAL A 1 87 ? 16.719 -10.336 16.594 1 96.38 87 VAL A N 1
ATOM 679 C CA . VAL A 1 87 ? 15.719 -9.625 15.797 1 96.38 87 VAL A CA 1
ATOM 680 C C . VAL A 1 87 ? 15.477 -10.391 14.492 1 96.38 87 VAL A C 1
ATOM 682 O O . VAL A 1 87 ? 16.422 -10.875 13.867 1 96.38 87 VAL A O 1
ATOM 685 N N . ARG A 1 88 ? 14.211 -10.492 14.102 1 98.06 88 ARG A N 1
ATOM 686 C CA . ARG A 1 88 ? 13.828 -11.188 12.883 1 98.06 88 ARG A CA 1
ATOM 687 C C . ARG A 1 88 ? 12.914 -10.32 12.023 1 98.06 88 ARG A C 1
ATOM 689 O O . ARG A 1 88 ? 12.289 -9.391 12.523 1 98.06 88 ARG A O 1
ATOM 696 N N . TYR A 1 89 ? 12.914 -10.633 10.758 1 98.25 89 TYR A N 1
ATOM 697 C CA . TYR A 1 89 ? 12.062 -9.914 9.82 1 98.25 89 TYR A CA 1
ATOM 698 C C . TYR A 1 89 ? 11.266 -10.883 8.953 1 98.25 89 TYR A C 1
ATOM 700 O O . TYR A 1 89 ? 11.727 -11.992 8.664 1 98.25 89 TYR A O 1
ATOM 708 N N . GLU A 1 90 ? 10.156 -10.484 8.688 1 97.88 90 GLU A N 1
ATOM 709 C CA . GLU A 1 90 ? 9.281 -11.219 7.777 1 97.88 90 GLU A CA 1
ATOM 710 C C . GLU A 1 90 ? 8.625 -10.281 6.77 1 97.88 90 GLU A C 1
ATOM 712 O O . GLU A 1 90 ? 8.438 -9.094 7.043 1 97.88 90 GLU A O 1
ATOM 717 N N . ARG A 1 91 ? 8.32 -10.844 5.617 1 97.12 91 ARG A N 1
ATOM 718 C CA . ARG A 1 91 ? 7.648 -10.039 4.594 1 97.12 91 ARG A CA 1
ATOM 719 C C . ARG A 1 91 ? 6.27 -9.594 5.066 1 97.12 91 ARG A C 1
ATOM 721 O O . ARG A 1 91 ? 5.543 -10.367 5.699 1 97.12 91 ARG A O 1
ATOM 728 N N . LYS A 1 92 ? 5.992 -8.383 4.785 1 95.25 92 LYS A N 1
ATOM 729 C CA . LYS A 1 92 ? 4.641 -7.895 5.043 1 95.25 92 LYS A CA 1
ATOM 730 C C . LYS A 1 92 ? 3.756 -8.047 3.807 1 95.25 92 LYS A C 1
ATOM 732 O O . LYS A 1 92 ? 3.836 -7.242 2.877 1 95.25 92 LYS A O 1
ATOM 737 N N . ASP A 1 93 ? 2.822 -8.938 3.914 1 92.81 93 ASP A N 1
ATOM 738 C CA . ASP A 1 93 ? 2.002 -9.297 2.76 1 92.81 93 ASP A CA 1
ATOM 739 C C . ASP A 1 93 ? 1.115 -8.125 2.336 1 92.81 93 ASP A C 1
ATOM 741 O O . ASP A 1 93 ? 0.814 -7.965 1.151 1 92.81 93 ASP A O 1
ATOM 745 N N . ALA A 1 94 ? 0.729 -7.332 3.289 1 92.31 94 ALA A N 1
ATOM 746 C CA . ALA A 1 94 ? -0.163 -6.207 3.016 1 92.31 94 ALA A CA 1
ATOM 747 C C . ALA A 1 94 ? 0.435 -5.277 1.966 1 92.31 94 ALA A C 1
ATOM 749 O O . ALA A 1 94 ? -0.28 -4.766 1.101 1 92.31 94 ALA A O 1
ATOM 750 N N . TYR A 1 95 ? 1.736 -5.012 1.974 1 94.25 95 TYR A N 1
ATOM 751 C CA . TYR A 1 95 ? 2.396 -4.16 0.993 1 94.25 95 TYR A CA 1
ATOM 752 C C . TYR A 1 95 ? 2.332 -4.777 -0.399 1 94.25 95 TYR A C 1
ATOM 754 O O . TYR A 1 95 ? 1.996 -4.098 -1.372 1 94.25 95 TYR A O 1
ATOM 762 N N . PHE A 1 96 ? 2.68 -5.984 -0.51 1 92.75 96 PHE A N 1
ATOM 763 C CA . PHE A 1 96 ? 2.768 -6.641 -1.809 1 92.75 96 PHE A CA 1
ATOM 764 C C . PHE A 1 96 ? 1.388 -6.777 -2.443 1 92.75 96 PHE A C 1
ATOM 766 O O . PHE A 1 96 ? 1.25 -6.695 -3.666 1 92.75 96 PHE A O 1
ATOM 773 N N . GLN A 1 97 ? 0.406 -7.004 -1.561 1 92.06 97 GLN A N 1
ATOM 774 C CA . GLN A 1 97 ? -0.961 -7 -2.07 1 92.06 97 GLN A CA 1
ATOM 775 C C . GLN A 1 97 ? -1.341 -5.625 -2.615 1 92.06 97 GLN A C 1
ATOM 777 O O . GLN A 1 97 ? -1.924 -5.52 -3.697 1 92.06 97 GLN A O 1
ATOM 782 N N . TRP A 1 98 ? -1.027 -4.652 -1.888 1 93.25 98 TRP A N 1
ATOM 783 C CA . TRP A 1 98 ? -1.293 -3.295 -2.346 1 93.25 98 TRP A CA 1
ATOM 784 C C . TRP A 1 98 ? -0.614 -3.027 -3.686 1 93.25 98 TRP A C 1
ATOM 786 O O . TRP A 1 98 ? -1.217 -2.443 -4.59 1 93.25 98 TRP A O 1
ATOM 796 N N . ARG A 1 99 ? 0.689 -3.359 -3.781 1 93.88 99 ARG A N 1
ATOM 797 C CA . ARG A 1 99 ? 1.446 -3.092 -5 1 93.88 99 ARG A CA 1
ATOM 798 C C . ARG A 1 99 ? 0.805 -3.773 -6.203 1 93.88 99 ARG A C 1
ATOM 800 O O . ARG A 1 99 ? 0.762 -3.205 -7.297 1 93.88 99 ARG A O 1
ATOM 807 N N . ARG A 1 100 ? 0.317 -4.996 -5.98 1 93.25 100 ARG A N 1
ATOM 808 C CA . ARG A 1 100 ? -0.369 -5.707 -7.055 1 93.25 100 ARG A CA 1
ATOM 809 C C . ARG A 1 100 ? -1.621 -4.957 -7.496 1 93.25 100 ARG A C 1
ATOM 811 O O . ARG A 1 100 ? -1.853 -4.777 -8.695 1 93.25 100 ARG A O 1
ATOM 818 N N . ILE A 1 101 ? -2.379 -4.52 -6.559 1 93.44 101 ILE A N 1
ATOM 819 C CA . ILE A 1 101 ? -3.6 -3.771 -6.84 1 93.44 101 ILE A CA 1
ATOM 820 C C . ILE A 1 101 ? -3.254 -2.473 -7.562 1 93.44 101 ILE A C 1
ATOM 822 O O . ILE A 1 101 ? -3.889 -2.125 -8.562 1 93.44 101 ILE A O 1
ATOM 826 N N . ASP A 1 102 ? -2.287 -1.859 -7.059 1 92.81 102 ASP A N 1
ATOM 827 C CA . ASP A 1 102 ? -1.839 -0.596 -7.637 1 92.81 102 ASP A CA 1
ATOM 828 C C . ASP A 1 102 ? -1.391 -0.784 -9.086 1 92.81 102 ASP A C 1
ATOM 830 O O . ASP A 1 102 ? -1.701 0.04 -9.945 1 92.81 102 ASP A O 1
ATOM 834 N N . ARG A 1 103 ? -0.68 -1.834 -9.352 1 93.19 103 ARG A N 1
ATOM 835 C CA . ARG A 1 103 ? -0.218 -2.129 -10.711 1 93.19 103 ARG A CA 1
ATOM 836 C C . ARG A 1 103 ? -1.394 -2.385 -11.641 1 93.19 103 ARG A C 1
ATOM 838 O O . ARG A 1 103 ? -1.394 -1.924 -12.789 1 93.19 103 ARG A O 1
ATOM 845 N N . ILE A 1 104 ? -2.363 -3.074 -11.164 1 94 104 ILE A N 1
ATOM 846 C CA . ILE A 1 104 ? -3.564 -3.314 -11.953 1 94 104 ILE A CA 1
ATOM 847 C C . ILE A 1 104 ? -4.191 -1.982 -12.359 1 94 104 ILE A C 1
ATOM 849 O O . ILE A 1 104 ? -4.555 -1.788 -13.516 1 94 104 ILE A O 1
ATOM 853 N N . ARG A 1 105 ? -4.18 -1.086 -11.492 1 93.44 105 ARG A N 1
ATOM 854 C CA . ARG A 1 105 ? -4.805 0.211 -11.734 1 93.44 105 ARG A CA 1
ATOM 855 C C . ARG A 1 105 ? -3.961 1.057 -12.688 1 93.44 105 ARG A C 1
ATOM 857 O O . ARG A 1 105 ? -4.496 1.888 -13.422 1 93.44 105 ARG A O 1
ATOM 864 N N . GLU A 1 106 ? -2.725 0.863 -12.594 1 89.8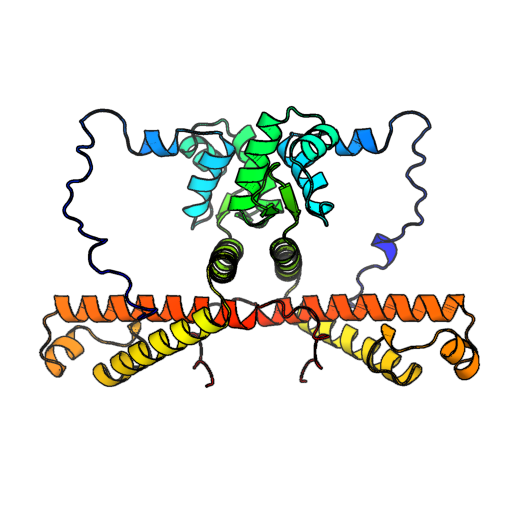8 106 GLU A N 1
ATOM 865 C CA . GLU A 1 106 ? -1.824 1.591 -13.484 1 89.88 106 GLU A CA 1
ATOM 866 C C . GLU A 1 106 ? -1.938 1.084 -14.914 1 89.88 106 GLU A C 1
ATOM 868 O O . GLU A 1 106 ? -1.826 1.862 -15.867 1 89.88 106 GLU A O 1
ATOM 873 N N . GLU A 1 107 ? -2.221 -0.154 -15.031 1 92.94 107 GLU A N 1
ATOM 874 C CA . GLU A 1 107 ? -2.09 -0.8 -16.328 1 92.94 107 GLU A CA 1
ATOM 875 C C . GLU A 1 107 ? -3.447 -0.955 -17.016 1 92.94 107 GLU A C 1
ATOM 877 O O . GLU A 1 107 ? -3.52 -1.221 -18.219 1 92.94 107 GLU A O 1
ATOM 882 N N . HIS A 1 108 ? -4.473 -0.739 -16.234 1 94.62 108 HIS A N 1
ATOM 883 C CA . HIS A 1 108 ? -5.809 -0.979 -16.766 1 94.62 108 HIS A CA 1
ATOM 884 C C . HIS A 1 108 ? -6.754 0.168 -16.438 1 94.62 108 HIS A C 1
ATOM 886 O O . HIS A 1 108 ? -6.656 0.758 -15.352 1 94.62 108 HIS A O 1
ATOM 892 N N . SER A 1 109 ? -7.652 0.451 -17.359 1 94.88 109 SER A N 1
ATOM 893 C CA . SER A 1 109 ? -8.742 1.381 -17.062 1 94.88 109 SER A CA 1
ATOM 894 C C . SER A 1 109 ? -9.773 0.75 -16.141 1 94.88 109 SER A C 1
ATOM 896 O O . SER A 1 109 ? -9.789 -0.469 -15.945 1 94.88 109 SER A O 1
ATOM 898 N N . GLU A 1 110 ? -10.609 1.545 -15.633 1 93.06 110 GLU A N 1
ATOM 899 C CA . GLU A 1 110 ? -11.672 1.047 -14.766 1 93.06 110 GLU A CA 1
ATOM 900 C C . GLU A 1 110 ? -12.57 0.063 -15.5 1 93.06 110 GLU A C 1
ATOM 902 O O . GLU A 1 110 ? -12.938 -0.98 -14.953 1 93.06 110 GLU A O 1
ATOM 907 N N . GLN A 1 111 ? -12.859 0.426 -16.641 1 95.56 111 GLN A N 1
ATOM 908 C CA . GLN A 1 111 ? -13.734 -0.446 -17.422 1 95.56 111 GLN A CA 1
ATOM 909 C C . GLN A 1 111 ? -13.078 -1.798 -17.688 1 95.56 111 G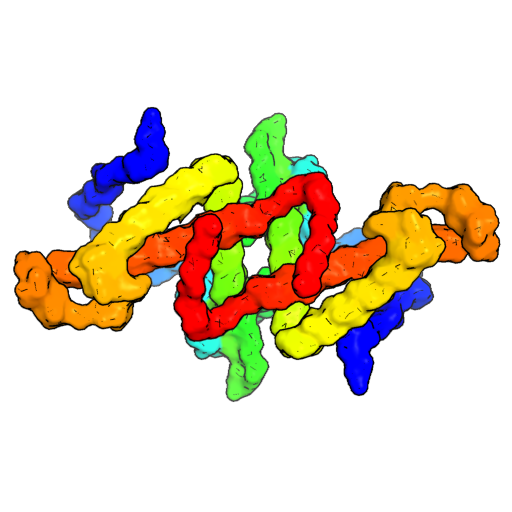LN A C 1
ATOM 911 O O . GLN A 1 111 ? -13.727 -2.84 -17.594 1 95.56 111 GLN A O 1
ATOM 916 N N . GLU A 1 112 ? -11.797 -1.713 -18.016 1 97.19 112 GLU A N 1
ATOM 917 C CA . GLU A 1 112 ? -11.07 -2.957 -18.25 1 97.19 112 GLU A CA 1
ATOM 918 C C . GLU A 1 112 ? -11.055 -3.828 -17 1 97.19 112 GLU A C 1
ATOM 920 O O . GLU A 1 112 ? -11.156 -5.055 -17.078 1 97.19 112 GLU A O 1
ATOM 925 N N . ILE A 1 113 ? -10.945 -3.26 -15.875 1 96.25 113 ILE A N 1
ATOM 926 C CA . ILE A 1 113 ? -10.922 -3.975 -14.602 1 96.25 113 ILE A CA 1
ATOM 927 C C . ILE A 1 113 ? -12.273 -4.625 -14.352 1 96.25 113 ILE A C 1
ATOM 929 O O . ILE A 1 113 ? -12.352 -5.809 -14 1 96.25 113 ILE A O 1
ATOM 933 N N . VAL A 1 114 ? -13.305 -3.93 -14.594 1 95.88 114 VAL A N 1
ATOM 934 C CA . VAL A 1 114 ? -14.656 -4.426 -14.375 1 95.88 114 VAL A CA 1
ATOM 935 C C . VAL A 1 114 ? -14.945 -5.578 -15.336 1 95.88 114 VAL A C 1
ATOM 937 O O . VAL A 1 114 ? -15.492 -6.609 -14.93 1 95.88 114 VAL A O 1
ATOM 940 N N . ASP 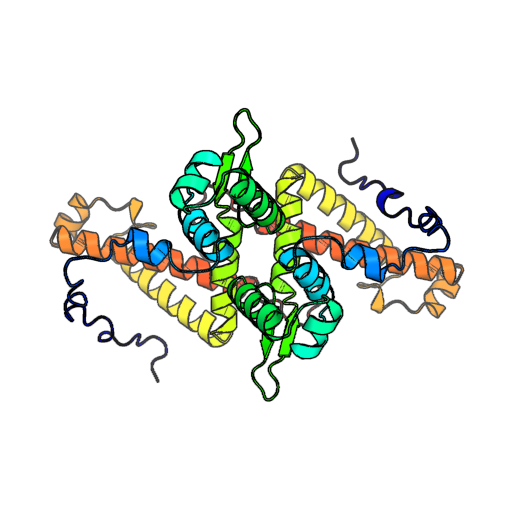A 1 115 ? -14.516 -5.367 -16.531 1 97.31 115 ASP A N 1
ATOM 941 C CA . ASP A 1 115 ? -14.727 -6.418 -17.516 1 97.31 115 ASP A CA 1
ATOM 942 C C . ASP A 1 115 ? -13.969 -7.691 -17.141 1 97.31 115 ASP A C 1
ATOM 944 O O . ASP A 1 115 ? -14.523 -8.789 -17.219 1 97.31 115 ASP A O 1
ATOM 948 N N . ALA A 1 116 ? -12.781 -7.465 -16.75 1 97.38 116 ALA A N 1
ATOM 949 C CA . ALA A 1 116 ? -11.961 -8.602 -16.344 1 97.38 116 ALA A CA 1
ATOM 950 C C . ALA A 1 116 ? -12.539 -9.297 -15.117 1 97.38 116 ALA A C 1
ATOM 952 O O . ALA A 1 116 ? -12.508 -10.531 -15.023 1 97.38 116 ALA A O 1
ATOM 953 N N . LEU A 1 117 ? -13.031 -8.531 -14.25 1 97.25 117 LEU A N 1
ATOM 954 C CA . LEU A 1 117 ? -13.672 -9.094 -13.062 1 97.25 117 LEU A CA 1
ATOM 955 C C . LEU A 1 117 ? -14.906 -9.898 -13.43 1 97.25 117 LEU A C 1
ATOM 957 O O . LEU A 1 117 ? -15.094 -11.016 -12.938 1 97.25 117 LEU A O 1
ATOM 961 N N . GLY A 1 118 ? -15.664 -9.336 -14.281 1 97.31 118 GLY A N 1
ATOM 962 C CA . GLY A 1 118 ? -16.844 -10.055 -14.758 1 97.31 118 GLY A CA 1
ATOM 963 C C . GLY A 1 118 ? -16.5 -11.398 -15.391 1 97.31 118 GLY A C 1
ATOM 964 O O . GLY A 1 118 ? -17.141 -12.406 -15.078 1 97.31 118 GLY A O 1
ATOM 965 N N . ASP A 1 119 ? -15.523 -11.352 -16.219 1 97.94 119 ASP A N 1
ATOM 966 C CA . ASP A 1 119 ? -15.078 -12.57 -16.875 1 97.94 119 ASP A CA 1
ATOM 967 C C . ASP A 1 119 ? -14.617 -13.609 -15.859 1 97.94 119 ASP A C 1
ATOM 969 O O . ASP A 1 119 ? -14.961 -14.789 -15.969 1 97.94 119 ASP A O 1
ATOM 973 N N . ALA A 1 120 ? -13.844 -13.172 -14.891 1 97.5 120 ALA A N 1
ATOM 974 C CA . ALA A 1 120 ? -13.344 -14.086 -13.867 1 97.5 120 ALA A CA 1
ATOM 975 C C . ALA A 1 120 ? -14.484 -14.664 -13.039 1 97.5 120 ALA A C 1
ATOM 977 O O . ALA A 1 120 ? -14.5 -15.867 -12.75 1 97.5 120 ALA A O 1
ATOM 978 N N . LEU A 1 121 ? -15.438 -13.867 -12.781 1 97.19 121 LEU A N 1
ATOM 979 C CA . LEU A 1 121 ? -16.578 -14.305 -11.977 1 97.19 121 LEU A CA 1
ATOM 980 C C . LEU A 1 121 ? -17.422 -15.312 -12.742 1 97.19 121 LEU A C 1
ATOM 982 O O . LEU A 1 121 ? -17.938 -16.266 -12.156 1 97.19 121 LEU A O 1
ATOM 986 N N . GLU A 1 122 ? -17.547 -15.023 -13.984 1 97.75 122 GLU A N 1
ATOM 987 C CA . GLU A 1 122 ? -18.281 -15.961 -14.82 1 97.75 122 GLU A CA 1
ATOM 988 C C . GLU A 1 122 ? -17.625 -17.328 -14.844 1 97.75 122 GLU A C 1
ATOM 990 O O . GLU A 1 122 ? -18.281 -18.359 -14.695 1 97.75 122 GLU A O 1
ATOM 995 N N . GLN A 1 123 ? -16.375 -17.344 -14.992 1 98.12 123 GLN A N 1
ATOM 996 C CA . GLN A 1 123 ? -15.633 -18.609 -15.008 1 98.12 123 GLN A CA 1
ATOM 997 C C . GLN A 1 123 ? -15.688 -19.297 -13.656 1 98.12 123 GLN A C 1
ATOM 999 O O . GLN A 1 123 ? -15.812 -20.531 -13.586 1 98.12 123 GLN A O 1
ATOM 1004 N N . ILE A 1 124 ? -15.617 -18.578 -12.617 1 97.19 124 ILE A N 1
ATOM 1005 C CA . ILE A 1 124 ? -15.719 -19.141 -11.273 1 97.19 124 ILE A CA 1
ATOM 1006 C C . ILE A 1 124 ? -17.078 -19.797 -11.094 1 97.19 124 ILE A C 1
ATOM 1008 O O . ILE A 1 124 ? -17.172 -20.891 -10.531 1 97.19 124 ILE A O 1
ATOM 1012 N N . GLU A 1 125 ? -18.062 -19.109 -11.594 1 97.38 125 GLU A N 1
ATOM 1013 C CA . GLU A 1 125 ? -19.406 -19.672 -11.492 1 97.38 125 GLU A CA 1
ATOM 1014 C C . GLU A 1 125 ? -19.516 -20.984 -12.266 1 97.38 125 GLU A C 1
ATOM 1016 O O . GLU A 1 125 ? -20.188 -21.922 -11.828 1 97.38 125 GLU A O 1
ATOM 1021 N N . ASP A 1 126 ? -18.891 -21.047 -13.375 1 97 126 ASP A N 1
ATOM 1022 C CA . ASP A 1 126 ? -18.859 -22.281 -14.141 1 97 126 ASP A CA 1
ATOM 1023 C C . ASP A 1 126 ? -18.234 -23.422 -13.32 1 97 126 ASP A C 1
ATOM 1025 O O . ASP A 1 126 ? -18.75 -24.531 -13.312 1 97 126 ASP A O 1
ATOM 1029 N N . TYR A 1 127 ? -17.172 -23.109 -12.625 1 96.19 127 TYR A N 1
ATOM 1030 C CA . TYR A 1 127 ? -16.516 -24.125 -11.805 1 96.19 127 TYR A CA 1
ATOM 1031 C C . TYR A 1 127 ? -17.391 -24.5 -10.609 1 96.19 127 TYR A C 1
ATOM 1033 O O . TYR A 1 127 ? -17.469 -25.672 -10.227 1 96.19 127 TYR A O 1
ATOM 1041 N N . ARG A 1 128 ? -17.984 -23.5 -10.031 1 96.31 128 ARG A N 1
ATOM 1042 C CA . ARG A 1 128 ? -18.875 -23.766 -8.906 1 96.31 128 ARG A CA 1
ATOM 1043 C C . ARG A 1 128 ? -19.984 -24.734 -9.305 1 96.31 128 ARG A C 1
ATOM 1045 O O . ARG A 1 12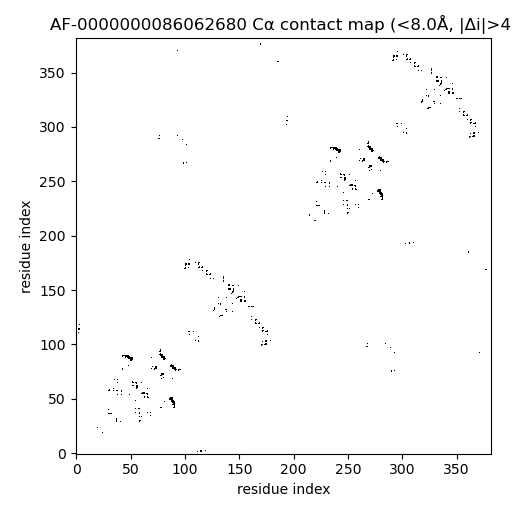8 ? -20.312 -25.656 -8.555 1 96.31 128 ARG A O 1
ATOM 1052 N N . THR A 1 129 ? -20.516 -24.562 -10.484 1 95.19 129 THR A N 1
ATOM 1053 C CA . THR A 1 129 ? -21.578 -25.406 -11.023 1 95.19 129 THR A CA 1
ATOM 1054 C C . THR A 1 129 ? -21.047 -26.797 -11.359 1 95.19 129 THR A C 1
ATOM 1056 O O . THR A 1 129 ? -21.656 -27.797 -11.016 1 95.19 129 THR A O 1
ATOM 1059 N N . GLN A 1 130 ? -19.922 -26.797 -11.977 1 93.38 130 GLN A N 1
ATOM 1060 C CA . GLN A 1 130 ? -19.312 -28.062 -12.406 1 93.38 130 GLN A CA 1
ATOM 1061 C C . GLN A 1 130 ? -19.016 -28.969 -11.211 1 93.38 130 GLN A C 1
ATOM 1063 O O . GLN A 1 130 ? -19.281 -30.172 -11.258 1 93.38 130 GLN A O 1
ATOM 1068 N N . PHE A 1 131 ? -18.531 -28.344 -10.125 1 94.19 131 PHE A N 1
ATOM 1069 C CA . PHE A 1 131 ? -18.062 -29.156 -9.008 1 94.19 131 PHE A CA 1
ATOM 1070 C C . PHE A 1 131 ? -19.062 -29.094 -7.852 1 94.19 131 PHE A C 1
ATOM 1072 O O . PHE A 1 131 ? -18.859 -29.734 -6.82 1 94.19 131 PHE A O 1
ATOM 1079 N N . GLU A 1 132 ? -20.062 -28.25 -8.062 1 92.75 132 GLU A N 1
ATOM 1080 C CA . GLU A 1 132 ? -21.109 -28.094 -7.051 1 92.75 132 GLU A CA 1
ATOM 1081 C C . GLU A 1 132 ? -20.516 -27.75 -5.688 1 92.75 132 GLU A C 1
ATOM 1083 O O . GLU A 1 132 ? -20.828 -28.406 -4.688 1 92.75 132 GLU A O 1
ATOM 1088 N N . ALA A 1 133 ? -19.594 -26.859 -5.695 1 94.5 133 ALA A N 1
ATOM 1089 C CA . ALA A 1 133 ? -18.906 -26.359 -4.504 1 94.5 133 ALA A CA 1
ATOM 1090 C C . ALA A 1 133 ? -18.703 -24.859 -4.57 1 94.5 133 ALA A C 1
ATOM 1092 O O . ALA A 1 133 ? -18.656 -24.281 -5.66 1 94.5 133 ALA A O 1
ATOM 1093 N N . GLU A 1 134 ? -18.562 -24.234 -3.43 1 94.94 134 GLU A N 1
ATOM 1094 C CA . GLU A 1 134 ? -18.391 -22.781 -3.387 1 94.94 134 GLU A CA 1
ATOM 1095 C C . GLU A 1 134 ? -16.922 -22.391 -3.555 1 94.94 134 GLU A C 1
ATOM 1097 O O . GLU A 1 134 ? -16.625 -21.312 -4.051 1 94.94 134 GLU A O 1
ATOM 1102 N N . HIS A 1 135 ? -16.047 -23.359 -3.129 1 94.5 135 HIS A N 1
ATOM 1103 C CA . HIS A 1 135 ? -14.609 -23.094 -3.205 1 94.5 135 HIS A CA 1
ATOM 1104 C C . HIS A 1 135 ? -13.852 -24.344 -3.654 1 94.5 135 HIS A C 1
ATOM 1106 O O . HIS A 1 135 ? -14.297 -25.469 -3.418 1 94.5 135 HIS A O 1
ATOM 1112 N N . PRO A 1 136 ? -12.688 -24.125 -4.277 1 94.38 136 PRO A N 1
ATOM 1113 C CA . PRO A 1 136 ? -11.938 -25.281 -4.785 1 94.38 136 PRO A CA 1
ATOM 1114 C C . PRO A 1 136 ? -11.469 -26.219 -3.672 1 94.38 136 PRO A C 1
ATOM 1116 O O . PRO A 1 136 ? -11.336 -27.422 -3.893 1 94.38 136 PRO A O 1
ATOM 1119 N N . ASP A 1 137 ? -11.242 -25.703 -2.523 1 91.62 137 ASP A N 1
ATOM 1120 C CA . ASP A 1 137 ? -10.703 -26.516 -1.441 1 91.62 137 ASP A CA 1
ATOM 1121 C C . ASP A 1 137 ? -11.766 -27.469 -0.889 1 91.62 137 ASP A C 1
ATOM 1123 O O . ASP A 1 137 ? -11.445 -28.406 -0.157 1 91.62 137 ASP A O 1
ATOM 1127 N N . GLU A 1 138 ? -12.938 -27.281 -1.279 1 92.06 138 GLU A N 1
ATOM 1128 C CA . GLU A 1 138 ? -14.047 -28.125 -0.83 1 92.06 138 GLU A CA 1
ATOM 1129 C C . GLU A 1 138 ? -14.227 -29.328 -1.742 1 92.06 138 GLU A C 1
ATOM 1131 O O . GLU A 1 138 ? -14.977 -30.25 -1.413 1 92.06 138 GLU A O 1
ATOM 1136 N N . VAL A 1 139 ? -13.555 -29.312 -2.832 1 91.81 139 VAL A N 1
ATOM 1137 C CA . VAL A 1 139 ? -13.766 -30.344 -3.844 1 91.81 139 VAL A CA 1
ATOM 1138 C C . VAL A 1 139 ? -12.828 -31.531 -3.588 1 91.81 139 VAL A C 1
ATOM 1140 O O . VAL A 1 139 ? -11.617 -31.344 -3.465 1 91.81 139 VAL A O 1
ATOM 1143 N N . SER A 1 140 ? -13.461 -32.688 -3.406 1 91.12 140 SER A N 1
ATOM 1144 C CA . SER A 1 140 ? -12.688 -33.938 -3.328 1 91.12 140 SER A CA 1
ATOM 1145 C C . SER A 1 140 ? -12.234 -34.375 -4.711 1 91.12 140 SER A C 1
ATOM 1147 O O . SER A 1 140 ? -13.062 -34.562 -5.613 1 91.12 140 SER A O 1
ATOM 1149 N N . LEU A 1 141 ? -10.922 -34.562 -4.898 1 89 141 LEU A N 1
ATOM 1150 C CA . LEU A 1 141 ? -10.398 -35 -6.184 1 89 141 LEU A CA 1
ATOM 1151 C C . LEU A 1 141 ? -11.008 -36.344 -6.574 1 89 141 LEU A C 1
ATOM 1153 O O . LEU A 1 141 ? -11.273 -36.594 -7.75 1 89 141 LEU A O 1
ATOM 1157 N N . VAL A 1 142 ? -11.234 -37.188 -5.586 1 87.62 142 VAL A N 1
ATOM 1158 C CA . VAL A 1 142 ? -11.82 -38.5 -5.816 1 87.62 142 VAL A CA 1
ATOM 1159 C C . VAL A 1 142 ? -13.234 -38.344 -6.371 1 87.62 142 VAL A C 1
ATOM 1161 O O . VAL A 1 142 ? -13.578 -38.969 -7.387 1 87.62 142 VAL A O 1
ATOM 1164 N N . ASP A 1 143 ? -14.023 -37.5 -5.719 1 85.31 143 ASP A N 1
ATOM 1165 C CA . ASP A 1 143 ? -15.398 -37.25 -6.156 1 85.31 143 ASP A CA 1
ATOM 1166 C C . ASP A 1 143 ? -15.438 -36.625 -7.543 1 85.31 143 ASP A C 1
ATOM 1168 O O . ASP A 1 143 ? -16.266 -37 -8.375 1 85.31 143 ASP A O 1
ATOM 1172 N N . ALA A 1 144 ? -14.516 -35.75 -7.77 1 86.75 144 ALA A N 1
ATOM 1173 C CA . ALA A 1 144 ? -14.469 -35.031 -9.047 1 86.75 144 ALA A CA 1
ATOM 1174 C C . ALA A 1 144 ? -14.18 -36 -10.195 1 86.75 144 ALA A C 1
ATOM 1176 O O . ALA A 1 144 ? -14.758 -35.906 -11.273 1 86.75 144 ALA A O 1
ATOM 1177 N N . THR A 1 145 ? -13.266 -36.875 -9.938 1 87.31 145 THR A N 1
ATOM 1178 C CA . THR A 1 145 ? -12.898 -37.844 -10.969 1 87.31 145 THR A CA 1
ATOM 1179 C C . THR A 1 145 ? -14.047 -38.812 -11.242 1 87.31 145 THR A C 1
ATOM 1181 O O . THR A 1 145 ? -14.328 -39.156 -12.398 1 87.31 145 THR A O 1
ATOM 1184 N N . GLN A 1 146 ? -14.719 -39.219 -10.273 1 85.88 146 GLN A N 1
ATOM 1185 C CA . GLN A 1 146 ? -15.789 -40.188 -10.406 1 85.88 146 GLN A CA 1
ATOM 1186 C C . GLN A 1 146 ? -17.047 -39.562 -10.984 1 85.88 146 GLN A C 1
ATOM 1188 O O . GLN A 1 146 ? -17.672 -40.094 -11.906 1 85.88 146 GLN A O 1
ATOM 1193 N N . GLU A 1 147 ? -17.328 -38.406 -10.445 1 81.5 147 GLU A N 1
ATOM 1194 C CA . GLU A 1 147 ? -18.594 -37.75 -10.789 1 81.5 147 GLU A CA 1
ATOM 1195 C C . GLU A 1 147 ? -18.5 -37.062 -12.141 1 81.5 147 GLU A C 1
ATOM 1197 O O . GLU A 1 147 ? -19.469 -37 -12.891 1 81.5 147 GLU A O 1
ATOM 1202 N N . GLN A 1 148 ? -17.344 -36.594 -12.422 1 82.5 148 GLN A N 1
ATOM 1203 C CA . GLN A 1 148 ? -17.219 -35.781 -13.633 1 82.5 148 GLN A CA 1
ATOM 1204 C C . GLN A 1 148 ? -16.438 -36.531 -14.711 1 82.5 148 GLN A C 1
ATOM 1206 O O . GLN A 1 148 ? -16.266 -36 -15.82 1 82.5 148 GLN A O 1
ATOM 1211 N N . ASN A 1 149 ? -16.141 -37.812 -14.43 1 85.06 149 ASN A N 1
ATOM 1212 C CA . ASN A 1 149 ? -15.367 -38.625 -15.367 1 85.06 149 ASN A CA 1
ATOM 1213 C C . ASN A 1 149 ? -14.117 -37.906 -15.859 1 85.06 149 ASN A C 1
ATOM 1215 O O . ASN A 1 149 ? -13.867 -37.844 -17.062 1 85.06 149 ASN A O 1
ATOM 1219 N N . LEU A 1 150 ? -13.43 -37.219 -14.961 1 85.31 150 LEU A N 1
ATOM 1220 C CA . LEU A 1 150 ? -12.18 -36.531 -15.242 1 85.31 150 LEU A CA 1
ATOM 1221 C C . LEU A 1 150 ? -10.992 -37.344 -14.75 1 85.31 150 LEU A C 1
ATOM 1223 O O . LEU A 1 150 ? -11.102 -38.094 -13.773 1 85.31 150 LEU A O 1
ATOM 1227 N N . SER A 1 151 ? -9.961 -37.25 -15.516 1 91.5 151 SER A N 1
ATOM 1228 C CA . SER A 1 151 ? -8.727 -37.781 -14.945 1 91.5 151 SER A CA 1
ATOM 1229 C C . SER A 1 151 ? -8.305 -37 -13.703 1 91.5 151 SER A C 1
ATOM 1231 O O . SER A 1 151 ? -8.711 -35.844 -13.523 1 91.5 151 SER A O 1
ATOM 1233 N N . THR A 1 152 ? -7.559 -37.625 -12.875 1 89.44 152 THR A N 1
ATOM 1234 C CA . THR A 1 152 ? -7.055 -36.938 -11.688 1 89.44 152 THR A CA 1
ATOM 1235 C C . THR A 1 152 ? -6.277 -35.688 -12.062 1 89.44 152 THR A C 1
ATOM 1237 O O . THR A 1 152 ? -6.418 -34.656 -11.422 1 89.44 152 THR A O 1
ATOM 1240 N N . GLU A 1 153 ? -5.531 -35.812 -13.117 1 92.5 153 GLU A N 1
ATOM 1241 C CA . GLU A 1 153 ? -4.738 -34.656 -13.602 1 92.5 153 GLU A CA 1
ATOM 1242 C C . GLU A 1 153 ? -5.637 -33.531 -14.078 1 92.5 153 GLU A C 1
ATOM 1244 O O . GLU A 1 153 ? -5.395 -32.375 -13.766 1 92.5 153 GLU A O 1
ATOM 1249 N N . ALA A 1 154 ? -6.605 -33.906 -14.797 1 92.31 154 ALA A N 1
ATOM 1250 C CA . ALA A 1 154 ? -7.531 -32.906 -15.32 1 92.31 154 ALA A CA 1
ATOM 1251 C C . ALA A 1 154 ? -8.297 -32.219 -14.195 1 92.31 154 ALA A C 1
ATOM 1253 O O . ALA A 1 154 ? -8.523 -31 -14.242 1 92.31 154 ALA A O 1
ATOM 1254 N N . ALA A 1 155 ? -8.648 -32.969 -13.211 1 92.25 155 ALA A N 1
ATOM 1255 C CA . ALA A 1 155 ? -9.359 -32.406 -12.062 1 92.25 155 ALA A CA 1
ATOM 1256 C C . ALA A 1 155 ? -8.469 -31.438 -11.281 1 92.25 155 ALA A C 1
ATOM 1258 O O . ALA A 1 155 ? -8.914 -30.344 -10.906 1 92.25 155 ALA A O 1
ATOM 1259 N N . TRP A 1 156 ? -7.25 -31.859 -11.109 1 93.44 156 TRP A N 1
ATOM 1260 C CA . TRP A 1 156 ? -6.297 -31.016 -10.398 1 93.44 156 TRP A CA 1
ATOM 1261 C C . TRP A 1 156 ? -6.07 -29.703 -11.148 1 93.44 156 TRP A C 1
ATOM 1263 O O . TRP A 1 156 ? -6.035 -28.625 -10.539 1 93.44 156 TRP A O 1
ATOM 1273 N N . GLU A 1 157 ? -5.961 -29.781 -12.391 1 94.88 157 GLU A N 1
ATOM 1274 C CA . GLU A 1 157 ? -5.75 -28.609 -13.219 1 94.88 157 GLU A CA 1
ATOM 1275 C C . GLU A 1 157 ? -6.934 -27.641 -13.117 1 94.88 157 GLU A C 1
ATOM 1277 O O . GLU A 1 157 ? -6.746 -26.438 -12.992 1 94.88 157 GLU A O 1
ATOM 1282 N N . ALA A 1 158 ? -8.023 -28.219 -13.172 1 94.5 158 ALA A N 1
ATOM 1283 C CA . ALA A 1 158 ? -9.234 -27.406 -13.094 1 94.5 158 ALA A CA 1
ATOM 1284 C C . ALA A 1 158 ? -9.336 -26.703 -11.742 1 94.5 158 ALA A C 1
ATOM 1286 O O . ALA A 1 158 ? -9.664 -25.516 -11.672 1 94.5 158 ALA A O 1
ATOM 1287 N N . LEU A 1 159 ? -9.008 -27.375 -10.742 1 94.62 159 LEU A N 1
ATOM 1288 C CA . LEU A 1 159 ? -9.078 -26.812 -9.406 1 94.62 159 LEU A CA 1
ATOM 1289 C C . LEU A 1 159 ? -8.008 -25.734 -9.211 1 94.62 159 LEU A C 1
ATOM 1291 O O . LEU A 1 159 ? -8.25 -24.719 -8.562 1 94.62 159 LEU A O 1
ATOM 1295 N N . SER A 1 160 ? -6.891 -26 -9.773 1 95.5 160 SER A N 1
ATOM 1296 C CA . SER A 1 160 ? -5.82 -25 -9.719 1 95.5 160 SER A CA 1
ATOM 1297 C C . SER A 1 160 ? -6.203 -23.734 -10.461 1 95.5 160 SER A C 1
ATOM 1299 O O . SER A 1 160 ? -5.949 -22.625 -9.984 1 95.5 160 SER A O 1
ATOM 1301 N N . GLU A 1 161 ? -6.766 -23.938 -11.586 1 96.94 161 GLU A N 1
ATOM 1302 C CA . GLU A 1 161 ? -7.234 -22.781 -12.352 1 96.94 161 GLU A CA 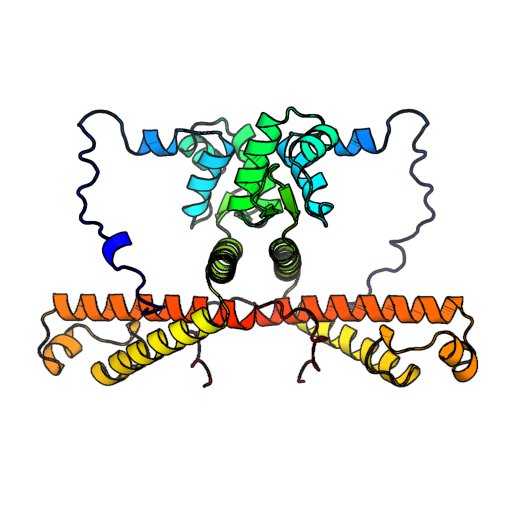1
ATOM 1303 C C . GLU A 1 161 ? -8.305 -22.016 -11.586 1 96.94 161 GLU A C 1
ATOM 1305 O O . GLU A 1 161 ? -8.281 -20.781 -11.57 1 96.94 161 GLU A O 1
ATOM 1310 N N . TRP A 1 162 ? -9.148 -22.781 -11 1 97.12 162 TRP A N 1
ATOM 1311 C CA . TRP A 1 162 ? -10.203 -22.172 -10.195 1 97.12 162 TRP A CA 1
ATOM 1312 C C . TRP A 1 162 ? -9.609 -21.328 -9.062 1 97.12 162 TRP A C 1
ATOM 1314 O O . TRP A 1 162 ? -10.008 -20.188 -8.859 1 97.12 162 TRP A O 1
ATOM 1324 N N . GLU A 1 163 ? -8.664 -21.828 -8.398 1 95.94 163 GLU A N 1
ATOM 1325 C CA . GLU A 1 163 ? -7.988 -21.109 -7.324 1 95.94 163 GLU A CA 1
ATOM 1326 C C . GLU A 1 163 ? -7.344 -19.828 -7.848 1 95.94 163 GLU A C 1
ATOM 1328 O O . GLU A 1 163 ? -7.453 -18.766 -7.223 1 95.94 163 GLU A O 1
ATOM 1333 N N . THR A 1 164 ? -6.742 -19.922 -8.938 1 96.12 164 THR A N 1
ATOM 1334 C CA . THR A 1 164 ? -6.09 -18.766 -9.555 1 96.12 164 THR A CA 1
ATOM 1335 C C . THR A 1 164 ? -7.109 -17.688 -9.898 1 96.12 164 THR A C 1
ATOM 1337 O O . THR A 1 164 ? -6.855 -16.5 -9.695 1 96.12 164 THR A O 1
ATOM 1340 N N . LEU A 1 165 ? -8.234 -18.109 -10.375 1 96.88 165 LEU A N 1
ATOM 1341 C CA . LEU A 1 165 ? -9.297 -17.188 -10.727 1 96.88 165 LEU A CA 1
ATOM 1342 C C . LEU A 1 165 ? -9.836 -16.469 -9.492 1 96.88 165 LEU A C 1
ATOM 1344 O O . LEU A 1 165 ? -10.125 -15.273 -9.539 1 96.88 165 LEU A O 1
ATOM 1348 N N . GLU A 1 166 ? -9.922 -17.203 -8.477 1 95.38 166 GLU A N 1
ATOM 1349 C CA . GLU A 1 166 ? -10.398 -16.578 -7.242 1 95.38 166 GLU A CA 1
ATOM 1350 C C . GLU A 1 166 ? -9.438 -15.5 -6.762 1 95.38 166 GLU A C 1
ATOM 1352 O O . GLU A 1 166 ? -9.867 -14.422 -6.355 1 95.38 166 GLU A O 1
ATOM 1357 N N . GLN A 1 167 ? -8.227 -15.805 -6.789 1 94.19 167 GLN A N 1
ATOM 1358 C CA . GLN A 1 167 ? -7.223 -14.82 -6.402 1 94.19 167 GLN A CA 1
ATOM 1359 C C . GLN A 1 167 ? -7.262 -13.609 -7.32 1 94.19 167 GLN A C 1
ATOM 1361 O O . GLN A 1 167 ? -7.199 -12.469 -6.855 1 94.19 167 GLN A O 1
ATOM 1366 N N . ARG A 1 168 ? -7.375 -13.883 -8.555 1 95.38 168 ARG A N 1
ATOM 1367 C CA . ARG A 1 168 ? -7.441 -12.812 -9.539 1 95.38 168 ARG A CA 1
ATOM 1368 C C . ARG A 1 168 ? -8.664 -11.93 -9.312 1 95.38 168 ARG A C 1
ATOM 1370 O O . ARG A 1 168 ? -8.57 -10.703 -9.352 1 95.38 168 ARG A O 1
ATOM 1377 N N . ALA A 1 169 ? -9.773 -12.562 -9.07 1 94.81 169 ALA A N 1
ATOM 1378 C CA . ALA A 1 169 ? -11.016 -11.828 -8.836 1 94.81 169 ALA A CA 1
ATOM 1379 C C . ALA A 1 169 ? -10.898 -10.938 -7.598 1 94.81 169 ALA A C 1
ATOM 1381 O O . ALA A 1 169 ? -11.359 -9.797 -7.605 1 94.81 169 ALA A O 1
ATOM 1382 N N . ALA A 1 170 ? -10.305 -11.531 -6.633 1 91.94 170 ALA A N 1
ATOM 1383 C CA . ALA A 1 170 ? -10.125 -10.758 -5.402 1 91.94 170 ALA A CA 1
ATOM 1384 C C . ALA A 1 170 ? -9.281 -9.516 -5.648 1 91.94 170 ALA A C 1
ATOM 1386 O O . ALA A 1 170 ? -9.609 -8.43 -5.164 1 91.94 170 ALA A O 1
ATOM 1387 N N . LEU A 1 171 ? -8.234 -9.633 -6.391 1 93.38 171 LEU A N 1
ATOM 1388 C CA . LEU A 1 171 ? -7.344 -8.516 -6.699 1 93.38 171 LEU A CA 1
ATOM 1389 C C . LEU A 1 171 ? -8.062 -7.473 -7.555 1 93.38 171 LEU A C 1
ATOM 1391 O O . LEU A 1 171 ? -7.945 -6.27 -7.301 1 93.38 171 LEU A O 1
ATOM 1395 N N . LEU A 1 172 ? -8.797 -7.91 -8.484 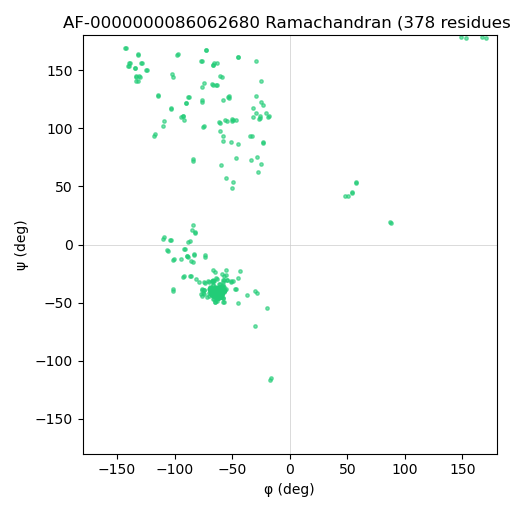1 94.62 172 LEU A N 1
ATOM 1396 C CA . LEU A 1 172 ? -9.531 -7.02 -9.375 1 94.62 172 LEU A CA 1
ATOM 1397 C C . LEU A 1 172 ? -10.609 -6.254 -8.617 1 94.62 172 LEU A C 1
ATOM 1399 O O . LEU A 1 172 ? -10.789 -5.055 -8.828 1 94.62 172 LEU A O 1
ATOM 1403 N N . ASP A 1 173 ? -11.242 -6.969 -7.816 1 93.25 173 ASP A N 1
ATOM 1404 C CA . ASP A 1 173 ? -12.273 -6.332 -7.012 1 93.25 173 ASP A CA 1
ATOM 1405 C C . ASP A 1 173 ? -11.68 -5.254 -6.109 1 93.25 173 ASP A C 1
ATOM 1407 O O . ASP A 1 173 ? -12.242 -4.164 -5.98 1 93.25 173 ASP A O 1
ATOM 1411 N N . ALA A 1 174 ? -10.602 -5.605 -5.539 1 89.81 174 ALA A N 1
ATOM 1412 C CA . ALA A 1 174 ? -9.914 -4.633 -4.695 1 89.81 174 ALA A CA 1
ATOM 1413 C C . ALA A 1 174 ? -9.461 -3.422 -5.508 1 89.81 174 ALA A C 1
ATOM 1415 O O . ALA A 1 174 ? -9.562 -2.283 -5.043 1 89.81 174 ALA A O 1
ATOM 1416 N N . ALA A 1 175 ? -8.953 -3.666 -6.668 1 92.56 175 ALA A N 1
ATOM 1417 C CA . ALA A 1 175 ? -8.531 -2.584 -7.551 1 92.56 175 ALA A CA 1
ATOM 1418 C C . ALA A 1 175 ? -9.703 -1.689 -7.926 1 92.56 175 ALA A C 1
ATOM 1420 O O . ALA A 1 175 ? -9.562 -0.467 -8.016 1 92.56 175 ALA A O 1
ATOM 1421 N N . ARG A 1 176 ? -10.781 -2.299 -8.102 1 90.88 176 ARG A N 1
ATOM 1422 C CA . ARG A 1 176 ? -11.992 -1.568 -8.453 1 90.88 176 ARG A CA 1
ATOM 1423 C C . ARG A 1 176 ? -12.461 -0.699 -7.285 1 90.88 176 ARG A C 1
ATOM 1425 O O . ARG A 1 176 ? -12.797 0.472 -7.477 1 90.88 176 ARG A O 1
ATOM 1432 N N . ARG A 1 177 ? -12.406 -1.225 -6.145 1 84.12 177 ARG A N 1
ATOM 1433 C CA . ARG A 1 177 ? -12.945 -0.571 -4.957 1 84.12 177 ARG A CA 1
ATOM 1434 C C . ARG A 1 177 ? -12.031 0.563 -4.496 1 84.12 177 ARG A C 1
ATOM 1436 O O . ARG A 1 177 ? -12.508 1.568 -3.961 1 84.12 177 ARG A O 1
ATOM 1443 N N . ASN A 1 178 ? -10.773 0.292 -4.535 1 71.38 178 ASN A N 1
ATOM 1444 C CA . ASN A 1 178 ? -9.805 1.23 -3.984 1 71.38 178 ASN A CA 1
ATOM 1445 C C . ASN A 1 178 ? -9.469 2.34 -4.977 1 71.38 178 ASN A C 1
ATOM 1447 O O . ASN A 1 178 ? -8.414 2.965 -4.887 1 71.38 178 ASN A O 1
ATOM 1451 N N . ASN A 1 179 ? -10.203 2.432 -6.074 1 59.22 179 ASN A N 1
ATOM 1452 C CA . ASN A 1 179 ? -9.977 3.537 -6.996 1 59.22 179 ASN A CA 1
ATOM 1453 C C . ASN A 1 179 ? -10.227 4.887 -6.328 1 59.22 179 ASN A C 1
ATOM 1455 O O . ASN A 1 179 ? -11.32 5.133 -5.812 1 59.22 179 ASN A O 1
ATOM 1459 N N . PRO A 1 180 ? -9.062 5.551 -6.043 1 50.69 180 PRO A N 1
ATOM 1460 C CA . PRO A 1 180 ? -9.336 6.883 -5.496 1 50.69 180 PRO A CA 1
ATOM 1461 C C . PRO A 1 180 ? -10.32 7.68 -6.348 1 50.69 180 PRO A C 1
ATOM 1463 O O . PRO A 1 180 ? -10.039 7.98 -7.508 1 50.69 180 PRO A O 1
ATOM 1466 N N . VAL A 1 181 ? -11.398 7.289 -6.773 1 41.5 181 VAL A N 1
ATOM 1467 C CA . VAL A 1 181 ? -12.188 8.312 -7.453 1 41.5 181 VAL A CA 1
ATOM 1468 C C . VAL A 1 181 ? -11.797 9.695 -6.938 1 41.5 181 VAL A C 1
ATOM 1470 O O . VAL A 1 181 ? -11.68 9.906 -5.73 1 41.5 181 VAL A O 1
ATOM 1473 N N . THR A 1 182 ? -11.094 10.57 -7.855 1 38.88 182 THR A N 1
ATOM 1474 C CA . THR A 1 182 ? -10.914 12 -7.613 1 38.88 182 THR A CA 1
ATOM 1475 C C . THR A 1 182 ? -11.898 12.492 -6.555 1 38.88 182 THR A C 1
ATOM 1477 O O . THR A 1 182 ? -11.492 13.125 -5.578 1 38.88 182 THR A O 1
ATOM 1480 N N . GLY A 1 183 ? -12.836 13.445 -6.984 1 33.84 183 GLY A N 1
ATOM 1481 C CA . GLY A 1 183 ? -13.75 14.406 -6.395 1 33.84 183 GLY A CA 1
ATOM 1482 C C . GLY A 1 183 ? -14.695 13.789 -5.387 1 33.84 183 GLY A C 1
ATOM 1483 O O . GLY A 1 183 ? -15.648 14.438 -4.941 1 33.84 183 GLY A O 1
ATOM 1484 N N . SER A 1 184 ? -15.078 12.516 -5.523 1 35.78 184 SER A N 1
ATOM 1485 C CA . SER A 1 184 ? -16.297 12.445 -4.734 1 35.78 184 SER A CA 1
ATOM 1486 C C . SER A 1 184 ? -16 12.453 -3.24 1 35.78 184 SER A C 1
ATOM 1488 O O . SER A 1 184 ? -15.109 11.734 -2.775 1 35.78 184 SER A O 1
ATOM 1490 N N . LYS A 1 185 ? -16.172 13.523 -2.592 1 36.03 185 LYS A N 1
ATOM 1491 C CA . LYS A 1 185 ? -16.344 13.742 -1.156 1 36.03 185 LYS A CA 1
ATOM 1492 C C . LYS A 1 185 ? -16.734 12.445 -0.448 1 36.03 185 LYS A C 1
ATOM 1494 O O . LYS A 1 185 ? -17.547 11.68 -0.958 1 36.03 185 LYS A O 1
ATOM 1499 N N . PRO A 1 186 ? -15.852 11.859 0.374 1 37.53 186 PRO A N 1
ATOM 1500 C CA . PRO A 1 186 ? -16.281 10.695 1.143 1 37.53 186 PRO A CA 1
ATOM 1501 C C . PRO A 1 186 ? -17.797 10.641 1.337 1 37.53 186 PRO A C 1
ATOM 1503 O O . PRO A 1 186 ? -18.406 11.633 1.751 1 37.53 186 PRO A O 1
ATOM 1506 N N . GLY A 1 187 ? -18.484 10.047 0.379 1 32.72 187 GLY A N 1
ATOM 1507 C CA . GLY A 1 187 ? -19.891 9.914 0.73 1 32.72 187 GLY A CA 1
ATOM 1508 C C . GLY A 1 187 ? -20.109 9.43 2.148 1 32.72 187 GLY A C 1
ATOM 1509 O O . GLY A 1 187 ? -19.156 9.023 2.822 1 32.72 187 GLY A O 1
ATOM 1510 N N . PRO A 1 188 ? -21.312 9.648 2.674 1 32.22 188 PRO A N 1
ATOM 1511 C CA . PRO A 1 188 ? -21.703 9.398 4.062 1 32.22 188 PRO A CA 1
ATOM 1512 C C . PRO A 1 188 ? -21.297 8 4.543 1 32.22 188 PRO A C 1
ATOM 1514 O O . PRO A 1 188 ? -21.266 7.059 3.746 1 32.22 188 PRO A O 1
ATOM 1517 N N . VAL A 1 189 ? -20.281 7.914 5.398 1 34.88 189 VAL A N 1
ATOM 1518 C CA . VAL A 1 189 ? -20.016 6.68 6.129 1 34.88 189 VAL A CA 1
ATOM 1519 C C . VAL A 1 189 ? -21.344 5.984 6.453 1 34.88 189 VAL A C 1
ATOM 1521 O O . VAL A 1 189 ? -22.234 6.59 7.059 1 34.88 189 VAL A O 1
ATOM 1524 N N . ASP A 1 190 ? -21.812 5.07 5.641 1 27.03 190 ASP A N 1
ATOM 1525 C CA . ASP A 1 190 ? -23.031 4.348 6.02 1 27.03 190 ASP A CA 1
ATOM 1526 C C . ASP A 1 190 ? -22.859 3.67 7.375 1 27.03 190 ASP A C 1
ATOM 1528 O O . ASP A 1 190 ? -21.906 2.924 7.59 1 27.03 190 ASP A O 1
ATOM 1532 N N . ALA A 1 191 ? -23.438 4.102 8.469 1 29.25 191 ALA A N 1
ATOM 1533 C CA . ALA A 1 191 ? -23.609 3.469 9.773 1 29.25 191 ALA A CA 1
ATOM 1534 C C . ALA A 1 191 ? -24.172 2.055 9.625 1 29.25 191 ALA A C 1
ATOM 1536 O O . ALA A 1 191 ? -25.016 1.803 8.773 1 29.25 191 ALA A O 1
ATOM 1537 N N . MET B 1 1 ? -9.812 4.227 31.062 1 23.05 1 MET B N 1
ATOM 1538 C CA . MET B 1 1 ? -8.703 4.961 30.469 1 23.05 1 MET B CA 1
ATOM 1539 C C . MET B 1 1 ? -9.07 5.5 29.094 1 23.05 1 MET B C 1
ATOM 1541 O O . MET B 1 1 ? -9.625 4.77 28.266 1 23.05 1 MET B O 1
ATOM 1545 N N . ASP B 1 2 ? -9.383 6.703 29.062 1 25.23 2 ASP B N 1
ATOM 1546 C CA . ASP B 1 2 ? -10.023 7.449 27.984 1 25.23 2 ASP B CA 1
ATOM 1547 C C . ASP B 1 2 ? -9.172 7.438 26.719 1 25.23 2 ASP B C 1
ATOM 1549 O O . ASP B 1 2 ? -7.988 7.773 26.75 1 25.23 2 ASP B O 1
ATOM 1553 N N . LEU B 1 3 ? -9.484 6.578 25.844 1 35.62 3 LEU B N 1
ATOM 1554 C CA . LEU B 1 3 ? -8.703 6.133 24.703 1 35.62 3 LEU B CA 1
ATOM 1555 C C . LEU B 1 3 ? -8.297 7.316 23.828 1 35.62 3 LEU B C 1
ATOM 1557 O O . LEU B 1 3 ? -7.395 7.199 23 1 35.62 3 LEU B O 1
ATOM 1561 N N . THR B 1 4 ? -9.156 8.367 23.922 1 31.66 4 THR B N 1
ATOM 1562 C CA . THR B 1 4 ? -8.992 9.5 23.016 1 31.66 4 THR B CA 1
ATOM 1563 C C . THR B 1 4 ? -8.141 10.586 23.672 1 31.66 4 THR B C 1
ATOM 1565 O O . THR B 1 4 ? -8.039 11.695 23.141 1 31.66 4 THR B O 1
ATOM 1568 N N . ASP B 1 5 ? -7.922 10.453 25.016 1 26.86 5 ASP B N 1
ATOM 1569 C CA . ASP B 1 5 ? -7.219 11.578 25.625 1 26.86 5 ASP B CA 1
ATOM 1570 C C . ASP B 1 5 ? -5.852 11.789 24.984 1 26.86 5 ASP B C 1
ATOM 1572 O O . ASP B 1 5 ? -4.938 10.984 25.172 1 26.86 5 ASP B O 1
ATOM 1576 N N . ILE B 1 6 ? -5.875 12.156 23.891 1 30.16 6 ILE B N 1
ATOM 1577 C CA . ILE B 1 6 ? -4.551 12.539 23.406 1 30.16 6 ILE B CA 1
ATOM 1578 C C . ILE B 1 6 ? -3.973 13.633 24.297 1 30.16 6 ILE B C 1
ATOM 1580 O O . ILE B 1 6 ? -4.625 14.648 24.547 1 30.16 6 ILE B O 1
ATOM 1584 N N . PRO B 1 7 ? -3.291 13.305 25.312 1 27.5 7 PRO B N 1
ATOM 1585 C CA . PRO B 1 7 ? -2.783 14.336 26.219 1 27.5 7 PRO B CA 1
ATOM 1586 C C . PRO B 1 7 ? -2.449 15.641 25.5 1 27.5 7 PRO B C 1
ATOM 1588 O O . PRO B 1 7 ? -2.09 15.625 24.328 1 27.5 7 PRO B O 1
ATOM 1591 N N . ASP B 1 8 ? -3.174 16.688 25.891 1 25.25 8 ASP B N 1
ATOM 1592 C CA . ASP B 1 8 ? -2.971 18.062 25.422 1 25.25 8 ASP B CA 1
ATOM 1593 C C . ASP B 1 8 ? -1.489 18.422 25.422 1 25.25 8 ASP B C 1
ATOM 1595 O O . ASP B 1 8 ? -1.047 19.25 24.625 1 25.25 8 ASP B O 1
ATOM 1599 N N . ASP B 1 9 ? -0.952 18.125 26.609 1 27.3 9 ASP B N 1
ATOM 1600 C CA . ASP B 1 9 ? 0.303 18.797 26.922 1 27.3 9 ASP B CA 1
ATOM 1601 C C . ASP B 1 9 ? 1.36 18.516 25.859 1 27.3 9 ASP B C 1
ATOM 1603 O O . ASP B 1 9 ? 2.527 18.875 26.016 1 27.3 9 ASP B O 1
ATOM 1607 N N . ALA B 1 10 ? 1.153 17.422 25.312 1 27.08 10 ALA B N 1
ATOM 1608 C CA . ALA B 1 10 ? 2.408 17.125 24.625 1 27.08 10 ALA B CA 1
ATOM 1609 C C . ALA B 1 10 ? 2.791 18.266 23.688 1 27.08 10 ALA B C 1
ATOM 1611 O O . ALA B 1 10 ? 3.855 18.234 23.062 1 27.08 10 ALA B O 1
ATOM 1612 N N . TYR B 1 11 ? 1.715 19.047 23.328 1 24.61 11 TYR B N 1
ATOM 1613 C CA . TYR B 1 11 ? 2.158 20.141 22.469 1 24.61 11 TYR B CA 1
ATOM 1614 C C . TYR B 1 11 ? 2.67 21.312 23.312 1 24.61 11 TYR B C 1
ATOM 1616 O O . TYR B 1 11 ? 2.004 22.344 23.422 1 24.61 11 TYR B O 1
ATOM 1624 N N . ASP B 1 12 ? 2.934 21 24.5 1 25.62 12 ASP B N 1
ATOM 1625 C CA . ASP B 1 12 ? 3.533 22.266 24.922 1 25.62 12 ASP B CA 1
ATOM 1626 C C . ASP B 1 12 ? 4.504 22.797 23.875 1 25.62 12 ASP B C 1
ATOM 1628 O O . ASP B 1 12 ? 5.488 22.141 23.531 1 25.62 12 ASP B O 1
ATOM 1632 N N . GLY B 1 13 ? 4.055 23.469 23 1 26.95 13 GLY B N 1
ATOM 1633 C CA . GLY B 1 13 ? 4.711 24.297 22 1 26.95 13 GLY B CA 1
ATOM 1634 C C . GLY B 1 13 ? 5.812 25.156 22.578 1 26.95 13 GLY B C 1
ATOM 1635 O O . GLY B 1 13 ? 6.398 25.984 21.875 1 26.95 13 GLY B O 1
ATOM 1636 N N . GLY B 1 14 ? 5.656 25.484 23.812 1 27.72 14 GLY B N 1
ATOM 1637 C CA . GLY B 1 14 ? 6.574 26.578 24.031 1 27.72 14 GLY B CA 1
ATOM 1638 C C . GLY B 1 14 ? 8.031 26.188 23.906 1 27.72 14 GLY B C 1
ATOM 1639 O O . GLY B 1 14 ? 8.922 26.922 24.312 1 27.72 14 GLY B O 1
ATOM 1640 N N . GLU B 1 15 ? 8.164 24.969 24.281 1 29.47 15 GLU B N 1
ATOM 1641 C CA . GLU B 1 15 ? 9.617 24.906 24.375 1 29.47 15 GLU B CA 1
ATOM 1642 C C . GLU B 1 15 ? 10.273 25.438 23.094 1 29.47 15 GLU B C 1
ATOM 1644 O O . GLU B 1 15 ? 9.82 25.125 22 1 29.47 15 GLU B O 1
ATOM 1649 N N . SER B 1 16 ? 10.836 26.562 23.203 1 27.06 16 SER B N 1
ATOM 1650 C CA . SER B 1 16 ? 11.578 27.266 22.172 1 27.06 16 SER B CA 1
ATOM 1651 C C . SER B 1 16 ? 12.227 26.297 21.188 1 27.06 16 SER B C 1
ATOM 1653 O O . SER B 1 16 ? 12.523 25.156 21.547 1 27.06 16 SER B O 1
ATOM 1655 N N . PRO B 1 17 ? 11.977 26.516 19.938 1 30.64 17 PRO B N 1
ATOM 1656 C CA . PRO B 1 17 ? 12.758 25.703 19 1 30.64 17 PRO B CA 1
ATOM 1657 C C . PRO B 1 17 ? 14.156 25.375 19.531 1 30.64 17 PRO B C 1
ATOM 1659 O O . PRO B 1 17 ? 14.695 26.109 20.359 1 30.64 17 PRO B O 1
ATOM 1662 N N . PRO B 1 18 ? 14.445 24.109 19.891 1 30.2 18 PRO B N 1
ATOM 1663 C CA . PRO B 1 18 ? 15.836 24.219 20.312 1 30.2 18 PRO B CA 1
ATOM 1664 C C . PRO B 1 18 ? 16.562 25.422 19.688 1 30.2 18 PRO B C 1
ATOM 1666 O O . PRO B 1 18 ? 16.156 25.891 18.625 1 30.2 18 PRO B O 1
ATOM 1669 N N . ALA B 1 19 ? 17.031 26.266 20.391 1 28.14 19 ALA B N 1
ATOM 1670 C CA . ALA B 1 19 ? 17.875 27.281 19.781 1 28.14 19 ALA B CA 1
ATOM 1671 C C . ALA B 1 19 ? 18.672 26.719 18.609 1 28.14 19 ALA B C 1
ATOM 1673 O O . ALA B 1 19 ? 19.5 25.812 18.797 1 28.14 19 ALA B O 1
ATOM 1674 N N . LEU B 1 20 ? 17.906 26.422 17.344 1 29.22 20 LEU B N 1
ATOM 1675 C CA . LEU B 1 20 ? 18.859 26.406 16.234 1 29.22 20 LEU B CA 1
ATOM 1676 C C . LEU B 1 20 ? 20.047 27.297 16.547 1 29.22 20 LEU B C 1
ATOM 1678 O O . LEU B 1 20 ? 19.922 28.516 16.578 1 29.22 20 LEU B O 1
ATOM 1682 N N . ASN B 1 21 ? 20.672 26.938 17.5 1 32 21 ASN B N 1
ATOM 1683 C CA . ASN B 1 21 ? 21.844 27.812 17.406 1 32 21 ASN B CA 1
ATOM 1684 C C . ASN B 1 21 ? 22.125 28.188 15.945 1 32 21 ASN B C 1
ATOM 1686 O O . ASN B 1 21 ? 21.688 27.5 15.023 1 32 21 ASN B O 1
ATOM 1690 N N . GLU B 1 22 ? 22.812 29.25 15.516 1 34.72 22 GLU B N 1
ATOM 1691 C CA . GLU B 1 22 ? 23.172 29.938 14.281 1 34.72 22 GLU B CA 1
ATOM 1692 C C . GLU B 1 22 ? 23.266 28.969 13.109 1 34.72 22 GLU B C 1
ATOM 1694 O O . GLU B 1 22 ? 22.766 29.266 12.016 1 34.72 22 GLU B O 1
ATOM 1699 N N . GLN B 1 23 ? 24.25 27.938 12.828 1 35.03 23 GLN B N 1
ATOM 1700 C CA . GLN B 1 23 ? 25.031 27.672 11.617 1 35.03 23 GLN B CA 1
ATOM 1701 C C . GLN B 1 23 ? 24.422 26.516 10.828 1 35.03 23 GLN B C 1
ATOM 1703 O O . GLN B 1 23 ? 24.781 26.297 9.672 1 35.03 23 GLN B O 1
ATOM 1708 N N . GLU B 1 24 ? 23.828 25.297 11.359 1 39.44 24 GLU B N 1
ATOM 1709 C CA . GLU B 1 24 ? 23.672 24.234 10.367 1 39.44 24 GLU B CA 1
ATOM 1710 C C . GLU B 1 24 ? 22.297 24.297 9.703 1 39.44 24 GLU B C 1
ATOM 1712 O O . GLU B 1 24 ? 21.266 24.375 10.391 1 39.44 24 GLU B O 1
ATOM 1717 N N . SER B 1 25 ? 21.953 24.688 8.469 1 36.31 25 SER B N 1
ATOM 1718 C CA . SER B 1 25 ? 20.812 24.938 7.598 1 36.31 25 SER B CA 1
ATOM 1719 C C . SER B 1 25 ? 19.875 23.75 7.535 1 36.31 25 SER B C 1
ATOM 1721 O O . SER B 1 25 ? 20.328 22.594 7.57 1 36.31 25 SER B O 1
ATOM 1723 N N . PRO B 1 26 ? 18.516 23.859 7.809 1 39.81 26 PRO B N 1
ATOM 1724 C CA . PRO B 1 26 ? 17.531 22.812 7.574 1 39.81 26 PRO B CA 1
ATOM 1725 C C . PRO B 1 26 ? 17.891 21.906 6.398 1 39.81 26 PRO B C 1
ATOM 1727 O O . PRO B 1 26 ? 17.609 20.703 6.434 1 39.81 26 PRO B O 1
ATOM 1730 N N . ASP B 1 27 ? 18.406 22.484 5.324 1 40.81 27 ASP B N 1
ATOM 1731 C CA . ASP B 1 27 ? 18.969 21.797 4.168 1 40.81 27 ASP B CA 1
ATOM 1732 C C . ASP B 1 27 ? 20 20.75 4.605 1 40.81 27 ASP B C 1
ATOM 1734 O O . ASP B 1 27 ? 20.141 19.703 3.963 1 40.81 27 ASP B O 1
ATOM 1738 N N . SER B 1 28 ? 20.594 21.094 5.668 1 43.88 28 SER B N 1
ATOM 1739 C CA . SER B 1 28 ? 21.656 20.234 6.164 1 43.88 28 SER B CA 1
ATOM 1740 C C . SER B 1 28 ? 21.109 18.984 6.828 1 43.88 28 SER B C 1
ATOM 1742 O O . SER B 1 28 ? 21.719 17.906 6.75 1 43.88 28 SER B O 1
ATOM 1744 N N . LEU B 1 29 ? 20 19.031 7.578 1 42.94 29 LEU B N 1
ATOM 1745 C CA . LEU B 1 29 ? 19.391 17.906 8.258 1 42.94 29 LEU B CA 1
ATOM 1746 C C . LEU B 1 29 ? 18.812 16.906 7.254 1 42.94 29 LEU B C 1
ATOM 1748 O O . LEU B 1 29 ? 18.812 15.703 7.492 1 42.94 29 LEU B O 1
ATOM 1752 N N . LEU B 1 30 ? 18.203 17.406 6.211 1 48.84 30 LEU B N 1
ATOM 1753 C CA . LEU B 1 30 ? 17.703 16.578 5.121 1 48.84 30 LEU B CA 1
ATOM 1754 C C . LEU B 1 30 ? 18.859 15.922 4.371 1 48.84 30 LEU B C 1
ATOM 1756 O O . LEU B 1 30 ? 18.656 14.938 3.66 1 48.84 30 LEU B O 1
ATOM 1760 N N . LYS B 1 31 ? 20.016 16.609 4.551 1 53.38 31 LYS B N 1
ATOM 1761 C CA . LYS B 1 31 ? 21.188 16.203 3.795 1 53.38 31 LYS B CA 1
ATOM 1762 C C . LYS B 1 31 ? 21.969 15.125 4.547 1 53.38 31 LYS B C 1
ATOM 1764 O O . LYS B 1 31 ? 23 14.648 4.066 1 53.38 31 LYS B O 1
ATOM 1769 N N . ARG B 1 32 ? 21.438 14.625 5.863 1 64.25 32 ARG B N 1
ATOM 1770 C CA . ARG B 1 32 ? 22.266 13.719 6.637 1 64.25 32 ARG B CA 1
ATOM 1771 C C . ARG B 1 32 ? 21.688 12.312 6.652 1 64.25 32 ARG B C 1
ATOM 1773 O O . ARG B 1 32 ? 20.469 12.141 6.824 1 64.25 32 ARG B O 1
ATOM 1780 N N . GLY B 1 33 ? 22.234 11.422 5.871 1 79.81 33 GLY B N 1
ATOM 1781 C CA . GLY B 1 33 ? 21.938 10 5.812 1 79.81 33 GLY B CA 1
ATOM 1782 C C . GLY B 1 33 ? 22.219 9.383 4.453 1 79.81 33 GLY B C 1
ATOM 1783 O O . GLY B 1 33 ? 22.703 10.062 3.545 1 79.81 33 GLY B O 1
ATOM 1784 N N . PRO B 1 34 ? 22 8.203 4.449 1 90.31 34 PRO B N 1
ATOM 1785 C CA . PRO B 1 34 ? 22.219 7.539 3.164 1 90.31 34 PRO B CA 1
ATOM 1786 C C . PRO B 1 34 ? 21.359 8.117 2.043 1 90.31 34 PRO B C 1
ATOM 1788 O O . PRO B 1 34 ? 20.281 8.664 2.305 1 90.31 34 PRO B O 1
ATOM 1791 N N . ILE B 1 35 ? 21.859 8.188 0.883 1 92.38 35 ILE B N 1
ATOM 1792 C CA . ILE B 1 35 ? 21.234 8.781 -0.29 1 92.38 35 ILE B CA 1
ATOM 1793 C C . ILE B 1 35 ? 19.797 8.289 -0.408 1 92.38 35 ILE B C 1
ATOM 1795 O O . ILE B 1 35 ? 18.891 9.07 -0.721 1 92.38 35 ILE B O 1
ATOM 1799 N N . ARG B 1 36 ? 19.516 7.059 -0.118 1 91.5 36 ARG B N 1
ATOM 1800 C CA . ARG B 1 36 ? 18.172 6.5 -0.242 1 91.5 36 ARG B CA 1
ATOM 1801 C C . ARG B 1 36 ? 17.188 7.238 0.656 1 91.5 36 ARG B C 1
ATOM 1803 O O . ARG B 1 36 ? 16.047 7.496 0.257 1 91.5 36 ARG B O 1
ATOM 1810 N N . GLU B 1 37 ? 17.609 7.602 1.835 1 91.88 37 GLU B N 1
ATOM 1811 C CA . GLU B 1 37 ? 16.734 8.297 2.779 1 91.88 37 GLU B CA 1
ATOM 1812 C C . GLU B 1 37 ? 16.516 9.75 2.359 1 91.88 37 GLU B C 1
ATOM 1814 O O . GLU B 1 37 ? 15.398 10.273 2.465 1 91.88 37 GLU B O 1
ATOM 1819 N N . ARG B 1 38 ? 17.594 10.344 1.878 1 94.38 38 ARG B N 1
ATOM 1820 C CA . ARG B 1 38 ? 17.469 11.719 1.406 1 94.38 38 ARG B CA 1
ATOM 1821 C C . ARG B 1 38 ? 16.516 11.812 0.22 1 94.38 38 ARG B C 1
ATOM 1823 O O . ARG B 1 38 ? 15.664 12.703 0.167 1 94.38 38 ARG B O 1
ATOM 1830 N N . LEU B 1 39 ? 16.688 10.906 -0.665 1 96.12 39 LEU B N 1
ATOM 1831 C CA . LEU B 1 39 ? 15.82 10.898 -1.842 1 96.12 39 LEU B CA 1
ATOM 1832 C C . LEU B 1 39 ? 14.375 10.625 -1.452 1 96.12 39 LEU B C 1
ATOM 1834 O O . LEU B 1 39 ? 13.453 11.227 -2.014 1 96.12 39 LEU B O 1
ATOM 1838 N N . LEU B 1 40 ? 14.148 9.781 -0.494 1 94.31 40 LEU B N 1
ATOM 1839 C CA . LEU B 1 40 ? 12.797 9.5 -0.037 1 94.31 40 LEU B CA 1
ATOM 1840 C C . LEU B 1 40 ? 12.164 10.734 0.603 1 94.31 40 LEU B C 1
ATOM 1842 O O . LEU B 1 40 ? 10.992 11.031 0.369 1 94.31 40 LEU B O 1
ATOM 1846 N N . ASP B 1 41 ? 12.953 11.445 1.337 1 93.31 41 ASP B N 1
ATOM 1847 C CA . ASP B 1 41 ? 12.477 12.68 1.956 1 93.31 41 ASP B CA 1
ATOM 1848 C C . ASP B 1 41 ? 11.977 13.664 0.903 1 93.31 41 ASP B C 1
ATOM 1850 O O . ASP B 1 41 ? 10.953 14.32 1.097 1 93.31 41 ASP B O 1
ATOM 1854 N N . ILE B 1 42 ? 12.695 13.703 -0.129 1 95.62 42 ILE B N 1
ATOM 1855 C CA . ILE B 1 42 ? 12.312 14.586 -1.229 1 95.62 42 ILE B CA 1
ATOM 1856 C C . ILE B 1 42 ? 11.031 14.062 -1.878 1 95.62 42 ILE B C 1
ATOM 1858 O O . ILE B 1 42 ? 10.125 14.844 -2.191 1 95.62 42 ILE B O 1
ATOM 1862 N N . VAL B 1 43 ? 10.938 12.789 -2.076 1 95.75 43 VAL B N 1
ATOM 1863 C CA . VAL B 1 43 ? 9.797 12.156 -2.723 1 95.75 43 VAL B CA 1
ATOM 1864 C C . VAL B 1 43 ? 8.523 12.461 -1.934 1 95.75 43 VAL B C 1
ATOM 1866 O O . VAL B 1 43 ? 7.469 12.719 -2.52 1 95.75 43 VAL B O 1
ATOM 1869 N N . VAL B 1 44 ? 8.594 12.492 -0.671 1 94.5 44 VAL B N 1
ATOM 1870 C CA . VAL B 1 44 ? 7.445 12.773 0.19 1 94.5 44 VAL B CA 1
ATOM 1871 C C . VAL B 1 44 ? 6.852 14.133 -0.161 1 94.5 44 VAL B C 1
ATOM 1873 O O . VAL B 1 44 ? 5.629 14.305 -0.15 1 94.5 44 VAL B O 1
ATOM 1876 N N . GLY B 1 45 ? 7.664 15.039 -0.605 1 94.62 45 GLY B N 1
ATOM 1877 C CA . GLY B 1 45 ? 7.219 16.391 -0.914 1 94.62 45 GLY B CA 1
ATOM 1878 C C . GLY B 1 45 ? 7.059 16.641 -2.402 1 94.62 45 GLY B C 1
ATOM 1879 O O . GLY B 1 45 ? 6.785 17.766 -2.822 1 94.62 45 GLY B O 1
ATOM 1880 N N . LEU B 1 46 ? 7.246 15.617 -3.244 1 95.88 46 LEU B N 1
ATOM 1881 C CA . LEU B 1 46 ? 7.258 15.766 -4.695 1 95.88 46 LEU B CA 1
ATOM 1882 C C . LEU B 1 46 ? 5.84 15.75 -5.258 1 95.88 46 LEU B C 1
ATOM 1884 O O . LEU B 1 46 ? 5.473 14.828 -5.996 1 95.88 46 LEU B O 1
ATOM 1888 N N . ARG B 1 47 ? 5.004 16.766 -5.082 1 94.19 47 ARG B N 1
ATOM 1889 C CA . ARG B 1 47 ? 3.576 16.781 -5.375 1 94.19 47 ARG B CA 1
ATOM 1890 C C . ARG B 1 47 ? 3.32 17.109 -6.84 1 94.19 47 ARG B C 1
ATOM 1892 O O . ARG B 1 47 ? 2.189 17.016 -7.32 1 94.19 47 ARG B O 1
ATOM 1899 N N . THR B 1 48 ? 4.316 17.625 -7.555 1 95.81 48 THR B N 1
ATOM 1900 C CA . THR B 1 48 ? 4.219 17.891 -8.984 1 95.81 48 THR B CA 1
ATOM 1901 C C . THR B 1 48 ? 5.344 17.172 -9.742 1 95.81 48 THR B C 1
ATOM 1903 O O . THR B 1 48 ? 6.418 16.953 -9.188 1 95.81 48 THR B O 1
ATOM 1906 N N . PRO B 1 49 ? 5.039 16.828 -10.953 1 97.31 49 PRO B N 1
ATOM 1907 C CA . PRO B 1 49 ? 6.113 16.203 -11.734 1 97.31 49 PRO B CA 1
ATOM 1908 C C . PRO B 1 49 ? 7.387 17.047 -11.766 1 97.31 49 PRO B C 1
ATOM 1910 O O . PRO B 1 49 ? 7.336 18.219 -12.102 1 97.31 49 PRO B O 1
ATOM 1913 N N . THR B 1 50 ? 8.523 16.5 -11.422 1 97.88 50 THR B N 1
ATOM 1914 C CA . THR B 1 50 ? 9.797 17.188 -11.273 1 97.88 50 THR B CA 1
ATOM 1915 C C . THR B 1 50 ? 10.914 16.438 -11.992 1 97.88 50 THR B C 1
ATOM 1917 O O . THR B 1 50 ? 10.969 15.203 -11.938 1 97.88 50 THR B O 1
ATOM 1920 N N . LYS B 1 51 ? 11.75 17.125 -12.594 1 98.06 51 LYS B N 1
ATOM 1921 C CA . LYS B 1 51 ? 12.844 16.547 -13.359 1 98.06 51 LYS B CA 1
ATOM 1922 C C . LYS B 1 51 ? 13.828 15.82 -12.445 1 98.06 51 LYS B C 1
ATOM 1924 O O . LYS B 1 51 ? 14.078 16.266 -11.32 1 98.06 51 LYS B O 1
ATOM 1929 N N . VAL B 1 52 ? 14.531 14.836 -13.031 1 97.94 52 VAL B N 1
ATOM 1930 C CA . VAL B 1 52 ? 15.492 14.031 -12.289 1 97.94 52 VAL B CA 1
ATOM 1931 C C . VAL B 1 52 ? 16.641 14.914 -11.812 1 97.94 52 VAL B C 1
ATOM 1933 O O . VAL B 1 52 ? 17.094 14.789 -10.672 1 97.94 52 VAL B O 1
ATOM 1936 N N . SER B 1 53 ? 17.047 15.836 -12.648 1 97.62 53 SER B N 1
ATOM 1937 C CA . SER B 1 53 ? 18.172 16.688 -12.312 1 97.62 53 SER B CA 1
ATOM 1938 C C . SER B 1 53 ? 17.859 17.594 -11.117 1 97.62 53 SER B C 1
ATOM 1940 O O . SER B 1 53 ? 18.719 17.812 -10.266 1 97.62 53 SER B O 1
ATOM 1942 N N . THR B 1 54 ? 16.688 18.062 -11.078 1 97.94 54 THR B N 1
ATOM 1943 C CA . THR B 1 54 ? 16.25 18.906 -9.977 1 97.94 54 THR B CA 1
ATOM 1944 C C . THR B 1 54 ? 16.203 18.109 -8.672 1 97.94 54 THR B C 1
ATOM 1946 O O . THR B 1 54 ? 16.641 18.594 -7.625 1 97.94 54 THR B O 1
ATOM 1949 N N . ILE B 1 55 ? 15.711 16.906 -8.711 1 97.94 55 ILE B N 1
ATOM 1950 C CA . ILE B 1 55 ? 15.633 16.031 -7.547 1 97.94 55 ILE B CA 1
ATOM 1951 C C . ILE B 1 55 ? 17.047 15.695 -7.059 1 97.94 55 ILE B C 1
ATOM 1953 O O . ILE B 1 55 ? 17.312 15.727 -5.855 1 97.94 55 ILE B O 1
ATOM 1957 N N . ALA B 1 56 ? 17.922 15.484 -8 1 97.69 56 ALA B N 1
ATOM 1958 C CA . ALA B 1 56 ? 19.312 15.18 -7.684 1 97.69 56 ALA B CA 1
ATOM 1959 C C . ALA B 1 56 ? 19.984 16.344 -6.945 1 97.69 56 ALA B C 1
ATOM 1961 O O . ALA B 1 56 ? 20.656 16.141 -5.934 1 97.69 56 ALA B O 1
ATOM 1962 N N . GLU B 1 57 ? 19.734 17.516 -7.422 1 96.88 57 GLU B N 1
ATOM 1963 C CA . GLU B 1 57 ? 20.281 18.719 -6.789 1 96.88 57 GLU B CA 1
ATOM 1964 C C . GLU B 1 57 ? 19.766 18.875 -5.363 1 96.88 57 GLU B C 1
ATOM 1966 O O . GLU B 1 57 ? 20.531 19.141 -4.441 1 96.88 57 GLU B O 1
ATOM 1971 N N . ARG B 1 58 ? 18.484 18.609 -5.199 1 95.38 58 ARG B N 1
ATOM 1972 C CA . ARG B 1 58 ? 17.875 18.734 -3.885 1 95.38 58 ARG B CA 1
ATOM 1973 C C . ARG B 1 58 ? 18.406 17.688 -2.918 1 95.38 58 ARG B C 1
ATOM 1975 O O . ARG B 1 58 ? 18.516 17.938 -1.718 1 95.38 58 ARG B O 1
ATOM 1982 N N . ALA B 1 59 ? 18.75 16.531 -3.439 1 94.88 59 ALA B N 1
ATOM 1983 C CA . ALA B 1 59 ? 19.234 15.422 -2.613 1 94.88 59 ALA B CA 1
ATOM 1984 C C . ALA B 1 59 ? 20.75 15.453 -2.482 1 94.88 59 ALA B C 1
ATOM 1986 O O . ALA B 1 59 ? 21.328 14.625 -1.784 1 94.88 59 ALA B O 1
ATOM 1987 N N . ASP B 1 60 ? 21.344 16.359 -3.156 1 93.88 60 ASP B N 1
ATOM 1988 C CA . ASP B 1 60 ? 22.797 16.5 -3.148 1 93.88 60 ASP B CA 1
ATOM 1989 C C . ASP B 1 60 ? 23.469 15.211 -3.609 1 93.88 60 ASP B C 1
ATOM 1991 O O . ASP B 1 60 ? 24.328 14.656 -2.908 1 93.88 60 ASP B O 1
ATOM 1995 N N . CYS B 1 61 ? 23.094 14.68 -4.785 1 95.94 61 CYS B N 1
ATOM 1996 C CA . CYS B 1 61 ? 23.703 13.531 -5.434 1 95.94 61 CYS B CA 1
ATOM 1997 C C . CYS B 1 61 ? 23.734 13.711 -6.945 1 95.94 61 CYS B C 1
ATOM 1999 O O . CYS B 1 61 ? 23.234 14.703 -7.469 1 95.94 61 CYS B O 1
ATOM 2001 N N . ASP B 1 62 ? 24.422 12.875 -7.57 1 96.62 62 ASP B N 1
ATOM 2002 C CA . ASP B 1 62 ? 24.516 13.008 -9.023 1 96.62 62 ASP B CA 1
ATOM 2003 C C . ASP B 1 62 ? 23.234 12.508 -9.695 1 96.62 62 ASP B C 1
ATOM 2005 O O . ASP B 1 62 ? 22.516 11.688 -9.125 1 96.62 62 ASP B O 1
ATOM 2009 N N . THR B 1 63 ? 22.969 12.961 -10.922 1 96.81 63 THR B N 1
ATOM 2010 C CA . THR B 1 63 ? 21.734 12.719 -11.648 1 96.81 63 THR B CA 1
ATOM 2011 C C . THR B 1 63 ? 21.547 11.234 -11.93 1 96.81 63 THR B C 1
ATOM 2013 O O . THR B 1 63 ? 20.438 10.719 -11.875 1 96.81 63 THR B O 1
ATOM 2016 N N . GLU B 1 64 ? 22.609 10.562 -12.211 1 96.62 64 GLU B N 1
ATOM 2017 C CA . GLU B 1 64 ? 22.516 9.133 -12.516 1 96.62 64 GLU B CA 1
ATOM 2018 C C . GLU B 1 64 ? 22.094 8.336 -11.281 1 96.62 64 GLU B C 1
ATOM 2020 O O . GLU B 1 64 ? 21.25 7.441 -11.375 1 96.62 64 GLU B O 1
ATOM 2025 N N . THR B 1 65 ? 22.688 8.703 -10.211 1 95.56 65 THR B N 1
ATOM 2026 C CA . THR B 1 65 ? 22.328 8.055 -8.953 1 95.56 65 THR B CA 1
ATOM 2027 C C . THR B 1 65 ? 20.859 8.312 -8.609 1 95.56 65 THR B C 1
ATOM 2029 O O . THR B 1 65 ? 20.141 7.387 -8.234 1 95.56 65 THR B O 1
ATOM 2032 N N . ALA B 1 66 ? 20.516 9.523 -8.75 1 97.44 66 ALA B N 1
ATOM 2033 C CA . ALA B 1 66 ? 19.125 9.875 -8.5 1 97.44 66 ALA B CA 1
ATOM 2034 C C . ALA B 1 66 ? 18.188 9.086 -9.422 1 97.44 66 ALA B C 1
ATOM 2036 O O . ALA B 1 66 ? 17.156 8.578 -8.977 1 97.44 66 ALA B O 1
ATOM 2037 N N . ARG B 1 67 ? 18.5 8.945 -10.641 1 97.12 67 ARG B N 1
ATOM 2038 C CA . ARG B 1 67 ? 17.688 8.219 -11.617 1 97.12 67 ARG B CA 1
ATOM 2039 C C . ARG B 1 67 ? 17.516 6.766 -11.203 1 97.12 67 ARG B C 1
ATOM 2041 O O . ARG B 1 67 ? 16.406 6.23 -11.242 1 97.12 67 ARG B O 1
ATOM 2048 N N . ASP B 1 68 ? 18.562 6.227 -10.797 1 95.75 68 ASP B N 1
ATOM 2049 C CA . ASP B 1 68 ? 18.531 4.828 -10.383 1 95.75 68 ASP B CA 1
ATOM 2050 C C . ASP B 1 68 ? 17.578 4.621 -9.211 1 95.75 68 ASP B C 1
ATOM 2052 O O . ASP B 1 68 ? 16.781 3.68 -9.219 1 95.75 68 ASP B O 1
ATOM 2056 N N . TYR B 1 69 ? 17.656 5.477 -8.258 1 96.38 69 TYR B N 1
ATOM 2057 C CA . TYR B 1 69 ? 16.781 5.363 -7.09 1 96.38 69 TYR B CA 1
ATOM 2058 C C . TYR B 1 69 ? 15.344 5.672 -7.457 1 96.38 69 TYR B C 1
ATOM 2060 O O . TYR B 1 69 ? 14.414 5.023 -6.957 1 96.38 69 TYR B O 1
ATOM 2068 N N . LEU B 1 70 ? 15.18 6.621 -8.328 1 97.56 70 LEU B N 1
ATOM 2069 C CA . LEU B 1 70 ? 13.82 6.992 -8.711 1 97.56 70 LEU B CA 1
ATOM 2070 C C . LEU B 1 70 ? 13.164 5.871 -9.508 1 97.56 70 LEU B C 1
ATOM 2072 O O . LEU B 1 70 ? 11.961 5.625 -9.367 1 97.56 70 LEU B O 1
ATOM 2076 N N . GLU B 1 71 ? 13.922 5.238 -10.32 1 96.19 71 GLU B N 1
ATOM 2077 C CA . GLU B 1 71 ? 13.414 4.07 -11.031 1 96.19 71 GLU B CA 1
ATOM 2078 C C . GLU B 1 71 ? 13.016 2.965 -10.055 1 96.19 71 GLU B C 1
ATOM 2080 O O . GLU B 1 71 ? 11.977 2.326 -10.219 1 96.19 71 GLU B O 1
ATOM 2085 N N . TRP B 1 72 ? 13.812 2.834 -9.117 1 94.75 72 TRP B N 1
ATOM 2086 C CA . TRP B 1 72 ? 13.523 1.847 -8.086 1 94.75 72 TRP B CA 1
ATOM 2087 C C . TRP B 1 72 ? 12.281 2.234 -7.293 1 94.75 72 TRP B C 1
ATOM 2089 O O . TRP B 1 72 ? 11.398 1.4 -7.051 1 94.75 72 TRP B O 1
ATOM 2099 N N . PHE B 1 73 ? 12.188 3.475 -6.875 1 96.88 73 PHE B N 1
ATOM 2100 C CA . PHE B 1 73 ? 11.016 3.969 -6.164 1 96.88 73 PHE B CA 1
ATOM 2101 C C . PHE B 1 73 ? 9.758 3.785 -7 1 96.88 73 PHE B C 1
ATOM 2103 O O . PHE B 1 73 ? 8.688 3.488 -6.465 1 96.88 73 PHE B O 1
ATOM 2110 N N . ASP B 1 74 ? 9.906 3.963 -8.25 1 96.56 74 ASP B N 1
ATOM 2111 C CA . ASP B 1 74 ? 8.781 3.764 -9.156 1 96.56 74 ASP B CA 1
ATOM 2112 C C . ASP B 1 74 ? 8.328 2.303 -9.164 1 96.56 74 ASP B C 1
ATOM 2114 O O . ASP B 1 74 ? 7.137 2.016 -9.086 1 96.56 74 ASP B O 1
ATOM 2118 N N . GLU B 1 75 ? 9.297 1.439 -9.203 1 93.5 75 GLU B N 1
ATOM 2119 C CA . GLU B 1 75 ? 9.008 0.01 -9.148 1 93.5 75 GLU B CA 1
ATOM 2120 C C . GLU B 1 75 ? 8.297 -0.363 -7.852 1 93.5 75 GLU B C 1
ATOM 2122 O O . GLU B 1 75 ? 7.395 -1.204 -7.848 1 93.5 75 GLU B O 1
ATOM 2127 N N . MET B 1 76 ? 8.648 0.319 -6.793 1 94 76 MET B N 1
ATOM 2128 C CA . MET B 1 76 ? 8.094 0.038 -5.473 1 94 76 MET B CA 1
ATOM 2129 C C . MET B 1 76 ? 6.742 0.726 -5.297 1 94 76 MET B C 1
ATOM 2131 O O . MET B 1 76 ? 6.047 0.49 -4.305 1 94 76 MET B O 1
ATOM 2135 N N . GLY B 1 77 ? 6.41 1.556 -6.211 1 95.44 77 GLY B N 1
ATOM 2136 C CA . GLY B 1 77 ? 5.105 2.203 -6.176 1 95.44 77 GLY B CA 1
ATOM 2137 C C . GLY B 1 77 ? 5.102 3.488 -5.371 1 95.44 77 GLY B C 1
ATOM 2138 O O . GLY B 1 77 ? 4.039 3.975 -4.973 1 95.44 77 GLY B O 1
ATOM 2139 N N . MET B 1 78 ? 6.23 4.062 -5.125 1 96.25 78 MET B N 1
ATOM 2140 C CA . MET B 1 78 ? 6.332 5.25 -4.281 1 96.25 78 MET B CA 1
ATOM 2141 C C . MET B 1 78 ? 6.242 6.52 -5.121 1 96.25 78 MET B C 1
ATOM 2143 O O . MET B 1 78 ? 5.875 7.578 -4.609 1 96.25 78 MET B O 1
ATOM 2147 N N . VAL B 1 79 ? 6.645 6.441 -6.379 1 97.56 79 VAL B N 1
ATOM 2148 C CA . VAL B 1 79 ? 6.586 7.566 -7.305 1 97.56 79 VAL B CA 1
ATOM 2149 C C . VAL B 1 79 ? 5.961 7.117 -8.625 1 97.56 79 VAL B C 1
ATOM 2151 O O . VAL B 1 79 ? 5.789 5.922 -8.859 1 97.56 79 VAL B O 1
ATOM 2154 N N . GLN B 1 80 ? 5.578 8.031 -9.344 1 97.25 80 GLN B N 1
ATOM 2155 C CA . GLN B 1 80 ? 5.094 7.812 -10.703 1 97.25 80 GLN B CA 1
ATOM 2156 C C . GLN B 1 80 ? 6.016 8.461 -11.727 1 97.25 80 GLN B C 1
ATOM 2158 O O . GLN B 1 80 ? 6.344 9.648 -11.609 1 97.25 80 GLN B O 1
ATOM 2163 N N . ARG B 1 81 ? 6.383 7.727 -12.617 1 97.06 81 ARG B N 1
ATOM 2164 C CA . ARG B 1 81 ? 7.238 8.203 -13.695 1 97.06 81 ARG B CA 1
ATOM 2165 C C . ARG B 1 81 ? 6.41 8.781 -14.836 1 97.06 81 ARG B C 1
ATOM 2167 O O . ARG B 1 81 ? 5.406 8.195 -15.242 1 97.06 81 ARG B O 1
ATOM 2174 N N . HIS B 1 82 ? 6.738 9.914 -15.164 1 96.12 82 HIS B N 1
ATOM 2175 C CA . HIS B 1 82 ? 6.176 10.523 -16.375 1 96.12 82 HIS B CA 1
ATOM 2176 C C . HIS B 1 82 ? 7.184 10.508 -17.516 1 96.12 82 HIS B C 1
ATOM 2178 O O . HIS B 1 82 ? 8.203 11.203 -17.453 1 96.12 82 HIS B O 1
ATOM 2184 N N . ASP B 1 83 ? 6.742 9.773 -18.484 1 92.31 83 ASP B N 1
ATOM 2185 C CA . ASP B 1 83 ? 7.648 9.68 -19.609 1 92.31 83 ASP B CA 1
ATOM 2186 C C . ASP B 1 83 ? 7.648 10.977 -20.422 1 92.31 83 ASP B C 1
ATOM 2188 O O . ASP B 1 83 ? 6.637 11.68 -20.484 1 92.31 83 ASP B O 1
ATOM 2192 N N . GLY B 1 84 ? 8.688 11.406 -20.844 1 89.38 84 GLY B N 1
ATOM 2193 C CA . GLY B 1 84 ? 8.898 12.625 -21.625 1 89.38 84 GLY B CA 1
ATOM 2194 C C . GLY B 1 84 ? 10.359 13.023 -21.719 1 89.38 84 GLY B C 1
ATOM 2195 O O . GLY B 1 84 ? 11.25 12.258 -21.344 1 89.38 84 GLY B O 1
ATOM 2196 N N . ARG B 1 85 ? 10.5 14.094 -22.438 1 90.5 85 ARG B N 1
ATOM 2197 C CA . ARG B 1 85 ? 11.82 14.711 -22.516 1 90.5 85 ARG B CA 1
ATOM 2198 C C . ARG B 1 85 ? 11.797 16.125 -21.938 1 90.5 85 ARG B C 1
ATOM 2200 O O . ARG B 1 85 ? 11.344 17.062 -22.609 1 90.5 85 ARG B O 1
ATOM 2207 N N . PRO B 1 86 ? 12.141 16.125 -20.641 1 93.75 86 PRO B N 1
ATOM 2208 C CA . PRO B 1 86 ? 12.844 15.141 -19.812 1 93.75 86 PRO B CA 1
ATOM 2209 C C . PRO B 1 86 ? 11.891 14.266 -19 1 93.75 86 PRO B C 1
ATOM 2211 O O . PRO B 1 86 ? 10.711 14.602 -18.844 1 93.75 86 PRO B O 1
ATOM 2214 N N . VAL B 1 87 ? 12.406 13.141 -18.5 1 96.38 87 VAL B N 1
ATOM 2215 C CA . VAL B 1 87 ? 11.664 12.266 -17.594 1 96.38 87 VAL B CA 1
ATOM 2216 C C . VAL B 1 87 ? 11.422 12.977 -16.266 1 96.38 87 VAL B C 1
ATOM 2218 O O . VAL B 1 87 ? 12.32 13.648 -15.75 1 96.38 87 VAL B O 1
ATOM 2221 N N . ARG B 1 88 ? 10.219 12.844 -15.75 1 98.12 88 ARG B N 1
ATOM 2222 C CA . ARG B 1 88 ? 9.836 13.469 -14.492 1 98.12 88 ARG B CA 1
ATOM 2223 C C . ARG B 1 88 ? 9.219 12.445 -13.539 1 98.12 88 ARG B C 1
ATOM 2225 O O . ARG B 1 88 ? 8.742 11.398 -13.969 1 98.12 88 ARG B O 1
ATOM 2232 N N . TYR B 1 89 ? 9.305 12.766 -12.281 1 98.25 89 TYR B N 1
ATOM 2233 C CA . TYR B 1 89 ? 8.727 11.906 -11.25 1 98.25 89 TYR B CA 1
ATOM 2234 C C . TYR B 1 89 ? 7.855 12.719 -10.297 1 98.25 89 TYR B C 1
ATOM 2236 O O . TYR B 1 89 ? 8.117 13.898 -10.055 1 98.25 89 TYR B O 1
ATOM 2244 N N . GLU B 1 90 ? 6.883 12.125 -9.914 1 97.94 90 GLU B N 1
ATOM 2245 C CA . GLU B 1 90 ? 5.988 12.688 -8.906 1 97.94 90 GLU B CA 1
ATOM 2246 C C . GLU B 1 90 ? 5.641 11.648 -7.836 1 97.94 90 GLU B C 1
ATOM 2248 O O . GLU B 1 90 ? 5.66 10.445 -8.102 1 97.94 90 GLU B O 1
ATOM 2253 N N . ARG B 1 91 ? 5.363 12.156 -6.652 1 97.19 91 ARG B N 1
ATOM 2254 C CA . ARG B 1 91 ? 4.977 11.258 -5.566 1 97.19 91 ARG B CA 1
ATOM 2255 C C . ARG B 1 91 ? 3.67 10.539 -5.891 1 97.19 91 ARG B C 1
ATOM 2257 O O . ARG B 1 91 ? 2.74 11.141 -6.43 1 97.19 91 ARG B O 1
ATOM 2264 N N . LYS B 1 92 ? 3.678 9.305 -5.582 1 95.25 92 LYS B N 1
ATOM 2265 C CA . LYS B 1 92 ? 2.432 8.555 -5.699 1 95.25 92 LYS B CA 1
ATOM 2266 C C . LYS B 1 92 ? 1.671 8.547 -4.375 1 95.25 92 LYS B C 1
ATOM 2268 O O . LYS B 1 92 ? 2.002 7.777 -3.467 1 95.25 92 LYS B O 1
ATOM 2273 N N . ASP B 1 93 ? 0.57 9.242 -4.367 1 92.94 93 ASP B N 1
ATOM 2274 C CA . ASP B 1 93 ? -0.176 9.438 -3.129 1 92.94 93 ASP B CA 1
ATOM 2275 C C . ASP B 1 93 ? -0.767 8.125 -2.625 1 92.94 93 ASP B C 1
ATOM 2277 O O . ASP B 1 93 ? -0.902 7.922 -1.416 1 92.94 93 ASP B O 1
ATOM 2281 N N . ALA B 1 94 ? -1.093 7.258 -3.535 1 92.38 94 ALA B N 1
ATOM 2282 C CA . ALA B 1 94 ? -1.713 5.984 -3.178 1 92.38 94 ALA B CA 1
ATOM 2283 C C . ALA B 1 94 ? -0.833 5.199 -2.209 1 92.38 94 ALA B C 1
ATOM 2285 O O . ALA B 1 94 ? -1.337 4.566 -1.277 1 92.38 94 ALA B O 1
ATOM 2286 N N . TYR B 1 95 ? 0.49 5.188 -2.371 1 94.31 95 TYR B N 1
ATOM 2287 C CA . TYR B 1 95 ? 1.405 4.492 -1.476 1 94.31 95 TYR B CA 1
ATOM 2288 C C . TYR B 1 95 ? 1.373 5.102 -0.079 1 94.31 95 TYR B C 1
ATOM 2290 O O . TYR B 1 95 ? 1.284 4.379 0.917 1 94.31 95 TYR B O 1
ATOM 2298 N N . PHE B 1 96 ? 1.48 6.355 0.011 1 92.69 96 PHE B N 1
ATOM 2299 C CA . PHE B 1 96 ? 1.575 7.035 1.299 1 92.69 96 PHE B CA 1
ATOM 2300 C C . PHE B 1 96 ? 0.271 6.906 2.076 1 92.69 96 PHE B C 1
ATOM 2302 O O . PHE B 1 96 ? 0.282 6.816 3.307 1 92.69 96 PHE B O 1
ATOM 2309 N N . GLN B 1 97 ? -0.825 6.922 1.311 1 92.19 97 GLN B N 1
ATOM 2310 C CA . GLN B 1 97 ? -2.104 6.656 1.962 1 92.19 97 GLN B CA 1
ATOM 2311 C C . GLN B 1 97 ? -2.145 5.238 2.529 1 92.19 97 GLN B C 1
ATOM 2313 O O . GLN B 1 97 ? -2.578 5.035 3.666 1 92.19 97 GLN B O 1
ATOM 2318 N N . TRP B 1 98 ? -1.72 4.344 1.771 1 93.38 98 TRP B N 1
ATOM 2319 C CA . TRP B 1 98 ? -1.666 2.963 2.24 1 93.38 98 TRP B CA 1
ATOM 2320 C C . TRP B 1 98 ? -0.811 2.848 3.498 1 93.38 98 TRP B C 1
ATOM 2322 O O . TRP B 1 98 ? -1.19 2.166 4.453 1 93.38 98 TRP B O 1
ATOM 2332 N N . ARG B 1 99 ? 0.405 3.428 3.445 1 93.94 99 ARG B N 1
ATOM 2333 C CA . ARG B 1 99 ? 1.324 3.326 4.574 1 93.94 99 ARG B CA 1
ATOM 2334 C C . ARG B 1 99 ? 0.691 3.881 5.848 1 93.94 99 ARG B C 1
ATOM 2336 O O . ARG B 1 99 ? 0.876 3.324 6.93 1 93.94 99 ARG B O 1
ATOM 2343 N N . ARG B 1 100 ? -0.046 5 5.695 1 93.38 100 ARG B N 1
ATOM 2344 C CA . ARG B 1 100 ? -0.742 5.57 6.844 1 93.38 100 ARG B CA 1
ATOM 2345 C C . ARG B 1 100 ? -1.768 4.59 7.406 1 93.38 100 ARG B C 1
ATOM 2347 O O . ARG B 1 100 ? -1.832 4.379 8.617 1 93.38 100 ARG B O 1
ATOM 2354 N N . ILE B 1 101 ? -2.518 3.986 6.551 1 93.62 101 ILE B N 1
ATOM 2355 C CA . ILE B 1 101 ? -3.529 3.014 6.949 1 93.62 101 ILE B CA 1
ATOM 2356 C C . ILE B 1 101 ? -2.859 1.816 7.617 1 93.62 101 ILE B C 1
ATOM 2358 O O . ILE B 1 101 ? -3.303 1.359 8.672 1 93.62 101 ILE B O 1
ATOM 2362 N N . ASP B 1 102 ? -1.843 1.404 7 1 92.75 102 ASP B N 1
ATOM 2363 C CA . ASP B 1 102 ? -1.094 0.26 7.512 1 92.75 102 ASP B CA 1
ATOM 2364 C C . ASP B 1 102 ? -0.542 0.544 8.906 1 92.75 102 ASP B C 1
ATOM 2366 O O . ASP B 1 102 ? -0.591 -0.318 9.789 1 92.75 102 ASP B O 1
ATOM 2370 N N . ARG B 1 103 ? -0.033 1.713 9.117 1 93.19 103 ARG B N 1
ATOM 2371 C CA . ARG B 1 103 ? 0.5 2.107 10.414 1 93.19 103 ARG B CA 1
ATOM 2372 C C . ARG B 1 103 ? -0.597 2.129 11.477 1 93.19 103 ARG B C 1
ATOM 2374 O O . ARG B 1 103 ? -0.386 1.684 12.602 1 93.19 103 ARG B O 1
ATOM 2381 N N . ILE B 1 104 ? -1.733 2.623 11.109 1 94.19 104 ILE B N 1
ATOM 2382 C CA . ILE B 1 104 ? -2.869 2.625 12.023 1 94.19 104 ILE B CA 1
ATOM 2383 C C . ILE B 1 104 ? -3.172 1.197 12.477 1 94.19 104 ILE B C 1
ATOM 2385 O O . ILE B 1 104 ? -3.363 0.942 13.672 1 94.19 104 ILE B O 1
ATOM 2389 N N . ARG B 1 105 ? -3.076 0.309 11.609 1 93.44 105 ARG B N 1
ATOM 2390 C CA . ARG B 1 105 ? -3.4 -1.085 11.891 1 93.44 105 ARG B CA 1
ATOM 2391 C C . ARG B 1 105 ? -2.314 -1.738 12.742 1 93.44 105 ARG B C 1
ATOM 2393 O O . ARG B 1 105 ? -2.592 -2.65 13.523 1 93.44 105 ARG B O 1
ATOM 2400 N N . GLU B 1 106 ? -1.158 -1.311 12.523 1 90 106 GLU B N 1
ATOM 2401 C CA . GLU B 1 106 ? -0.045 -1.838 13.305 1 90 106 GLU B CA 1
ATOM 2402 C C . GLU B 1 106 ? -0.108 -1.351 14.75 1 90 106 G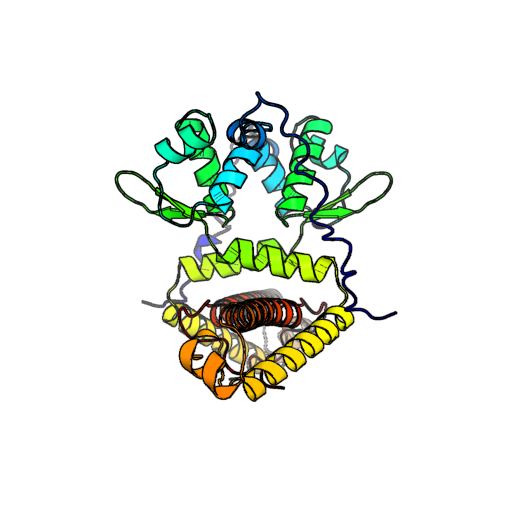LU B C 1
ATOM 2404 O O . GLU B 1 106 ? 0.258 -2.08 15.68 1 90 106 GLU B O 1
ATOM 2409 N N . GLU B 1 107 ? -0.611 -0.183 14.914 1 92.94 107 GLU B N 1
ATOM 2410 C CA . GLU B 1 107 ? -0.476 0.49 16.203 1 92.94 107 GLU B CA 1
ATOM 2411 C C . GLU B 1 107 ? -1.76 0.378 17.016 1 92.94 107 GLU B C 1
ATOM 2413 O O . GLU B 1 107 ? -1.758 0.635 18.219 1 92.94 107 GLU B O 1
ATOM 2418 N N . HIS B 1 108 ? -2.814 -0.047 16.344 1 94.81 108 HIS B N 1
ATOM 2419 C CA . HIS B 1 108 ? -4.105 -0.077 17.016 1 94.81 108 HIS B CA 1
ATOM 2420 C C . HIS B 1 108 ? -4.828 -1.396 16.766 1 94.81 108 HIS B C 1
ATOM 2422 O O . HIS B 1 108 ? -4.727 -1.967 15.688 1 94.81 108 HIS B O 1
ATOM 2428 N N . SER B 1 109 ? -5.535 -1.838 17.781 1 94.88 109 SER B N 1
ATOM 2429 C CA . SER B 1 109 ? -6.441 -2.969 17.594 1 94.88 109 SER B CA 1
ATOM 2430 C C . SER B 1 109 ? -7.668 -2.564 16.797 1 94.88 109 SER B C 1
ATOM 2432 O O . SER B 1 109 ? -7.941 -1.375 16.609 1 94.88 109 SER B O 1
ATOM 2434 N N . GLU B 1 110 ? -8.391 -3.52 16.375 1 93.12 110 GLU B N 1
ATOM 2435 C CA . GLU B 1 110 ? -9.617 -3.25 15.625 1 93.12 110 GLU B CA 1
ATOM 2436 C C . GLU B 1 110 ? -10.609 -2.453 16.469 1 93.12 110 GLU B C 1
ATOM 2438 O O . GLU B 1 110 ? -11.227 -1.507 15.969 1 93.12 110 GLU B O 1
ATOM 2443 N N . GLN B 1 111 ? -10.703 -2.85 17.625 1 95.69 111 GLN B N 1
ATOM 2444 C CA . GLN B 1 111 ? -11.648 -2.158 18.5 1 95.69 111 GLN B CA 1
ATOM 2445 C C . GLN B 1 111 ? -11.242 -0.701 18.703 1 95.69 111 GLN B C 1
ATOM 2447 O O . GLN B 1 111 ? -12.094 0.193 18.688 1 95.69 111 GLN B O 1
ATOM 2452 N N . GLU B 1 112 ? -9.938 -0.531 18.891 1 97.31 112 GLU B N 1
ATOM 2453 C CA . GLU B 1 112 ? -9.445 0.833 19.062 1 97.31 112 GLU B CA 1
ATOM 2454 C C . GLU B 1 112 ? -9.727 1.68 17.828 1 97.31 112 GLU B C 1
ATOM 2456 O O . GLU B 1 112 ? -10.062 2.861 17.938 1 97.31 112 GLU B O 1
ATOM 2461 N N . ILE B 1 113 ? -9.641 1.131 16.688 1 96.38 113 ILE B N 1
ATOM 2462 C CA . ILE B 1 113 ? -9.883 1.827 15.43 1 96.38 113 ILE B CA 1
ATOM 2463 C C . ILE B 1 113 ? -11.367 2.195 15.328 1 96.38 113 ILE B C 1
ATOM 2465 O O . ILE B 1 113 ? -11.703 3.334 15 1 96.38 113 ILE B O 1
ATOM 2469 N N . VAL B 1 114 ? -12.203 1.314 15.68 1 95.88 114 VAL B N 1
ATOM 2470 C CA . VAL B 1 114 ? -13.641 1.531 15.609 1 95.88 114 VAL B CA 1
ATOM 2471 C C . VAL B 1 114 ? -14.055 2.613 16.609 1 95.88 114 VAL B C 1
ATOM 2473 O O . VAL B 1 114 ? -14.836 3.51 16.266 1 95.88 114 VAL B O 1
ATOM 2476 N N . ASP B 1 115 ? -13.469 2.504 17.75 1 97.38 115 ASP B N 1
ATOM 2477 C CA . ASP B 1 115 ? -13.773 3.506 18.766 1 97.38 115 ASP B CA 1
ATOM 2478 C C . ASP B 1 115 ? -13.328 4.895 18.312 1 97.38 115 ASP B C 1
ATOM 2480 O O . ASP B 1 115 ? -14.07 5.867 18.469 1 97.38 115 ASP B O 1
ATOM 2484 N N . ALA B 1 116 ? -12.164 4.906 17.812 1 97.5 116 ALA B N 1
ATOM 2485 C CA . ALA B 1 116 ? -11.625 6.184 17.344 1 97.5 116 ALA B CA 1
ATOM 2486 C C . ALA B 1 116 ? -12.453 6.734 16.188 1 97.5 116 ALA B C 1
ATOM 2488 O O . ALA B 1 116 ? -12.68 7.945 16.094 1 97.5 116 ALA B O 1
ATOM 2489 N N . LEU B 1 117 ? -12.875 5.879 15.352 1 97.31 117 LEU B N 1
ATOM 2490 C CA . LEU B 1 117 ? -13.727 6.285 14.242 1 97.31 117 LEU B CA 1
ATOM 2491 C C . LEU B 1 117 ? -15.055 6.84 14.75 1 97.31 117 LEU B C 1
ATOM 2493 O O . LEU B 1 117 ? -15.516 7.887 14.289 1 97.31 117 LEU B O 1
ATOM 2497 N N . GLY B 1 118 ? -15.602 6.152 15.664 1 97.31 118 GLY B N 1
ATOM 2498 C CA . GLY B 1 118 ? -16.844 6.633 16.266 1 97.31 118 GLY B CA 1
ATOM 2499 C C . GLY B 1 118 ? -16.703 8.016 16.875 1 97.31 118 GLY B C 1
ATOM 2500 O O . GLY B 1 118 ? -17.547 8.883 16.641 1 97.31 118 GLY B O 1
ATOM 2501 N N . ASP B 1 119 ? -15.656 8.164 17.594 1 98 119 ASP B N 1
ATOM 2502 C CA . ASP B 1 119 ? -15.391 9.461 18.219 1 98 119 ASP B CA 1
ATOM 2503 C C . ASP B 1 119 ? -15.258 10.562 17.172 1 98 119 ASP B C 1
ATOM 2505 O O . ASP B 1 119 ? -15.812 11.648 17.328 1 98 119 ASP B O 1
ATOM 2509 N N . ALA B 1 120 ? -14.508 10.273 16.125 1 97.56 120 ALA B N 1
ATOM 2510 C CA . ALA B 1 120 ? -14.312 11.258 15.062 1 97.56 120 ALA B CA 1
ATOM 2511 C C . ALA B 1 120 ? -15.633 11.594 14.367 1 97.56 120 ALA B C 1
ATOM 2513 O O . ALA B 1 120 ? -15.914 12.758 14.086 1 97.56 120 ALA B O 1
ATOM 2514 N N . LEU B 1 121 ? -16.438 10.609 14.195 1 97.25 121 LEU B N 1
ATOM 2515 C CA . LEU B 1 121 ? -17.703 10.805 13.516 1 97.25 121 LEU B CA 1
ATOM 2516 C C . LEU B 1 121 ? -18.656 11.633 14.375 1 97.25 121 LEU B C 1
ATOM 2518 O O . LEU B 1 121 ? -19.406 12.469 13.859 1 97.25 121 LEU B O 1
ATOM 2522 N N . GLU B 1 122 ? -18.594 11.344 15.617 1 97.75 122 GLU B N 1
ATOM 2523 C CA . GLU B 1 122 ? -19.422 12.117 16.531 1 97.75 122 GLU B CA 1
ATOM 2524 C C . GLU B 1 122 ? -19.047 13.602 16.5 1 97.75 122 GLU B C 1
ATOM 2526 O O . GLU B 1 122 ? -19.906 14.469 16.438 1 97.75 122 GLU B O 1
ATOM 2531 N N . GLN B 1 123 ? -17.812 13.859 16.531 1 98.12 123 GLN B N 1
ATOM 2532 C CA . GLN B 1 123 ? -17.328 15.242 16.484 1 98.12 123 GLN B CA 1
ATOM 2533 C C . GLN B 1 123 ? -17.672 15.898 15.148 1 98.12 123 GLN B C 1
ATOM 2535 O O . GLN B 1 123 ? -18.047 17.078 15.109 1 98.12 123 GLN B O 1
ATOM 2540 N N . ILE B 1 124 ? -17.562 15.203 14.109 1 97.31 124 ILE B N 1
ATOM 2541 C CA . ILE B 1 124 ? -17.906 15.719 12.789 1 97.31 124 ILE B CA 1
ATOM 2542 C C . ILE B 1 124 ? -19.391 16.094 12.75 1 97.31 124 ILE B C 1
ATOM 2544 O O . ILE B 1 124 ? -19.75 17.141 12.219 1 97.31 124 ILE B O 1
ATOM 2548 N N . GLU B 1 125 ? -20.172 15.219 13.352 1 97.44 125 GLU B N 1
ATOM 2549 C CA . GLU B 1 125 ? -21.594 15.5 13.398 1 97.44 125 GLU B CA 1
ATOM 2550 C C . GLU B 1 125 ? -21.891 16.781 14.188 1 97.44 125 GLU B C 1
ATOM 2552 O O . GLU B 1 125 ? -22.781 17.547 13.836 1 97.44 125 GLU B O 1
ATOM 2557 N N . ASP B 1 126 ? -21.172 16.953 15.234 1 97 126 ASP B N 1
ATOM 2558 C CA . ASP B 1 126 ? -21.312 18.188 16 1 97 126 ASP B CA 1
ATOM 2559 C C . ASP B 1 126 ? -21.016 19.406 15.141 1 97 126 ASP B C 1
ATOM 2561 O O . ASP B 1 126 ? -21.75 20.406 15.195 1 97 126 ASP B O 1
ATOM 2565 N N . TYR B 1 127 ? -20 19.328 14.328 1 96.25 127 TYR B N 1
ATOM 2566 C CA . TYR B 1 127 ? -19.641 20.438 13.453 1 96.25 127 TYR B CA 1
ATOM 2567 C C . TYR B 1 127 ? -20.688 20.609 12.352 1 96.25 127 TYR B C 1
ATOM 2569 O O . TYR B 1 127 ? -21.031 21.75 11.992 1 96.25 127 TYR B O 1
ATOM 2577 N N . ARG B 1 128 ? -21.109 19.5 11.828 1 96.31 128 ARG B N 1
ATOM 2578 C CA . ARG B 1 128 ? -22.141 19.578 10.797 1 96.31 128 ARG B CA 1
ATOM 2579 C C . ARG B 1 128 ? -23.391 20.297 11.32 1 96.31 128 ARG B C 1
ATOM 2581 O O . ARG B 1 128 ? -23.969 21.125 10.617 1 96.31 128 ARG B O 1
ATOM 2588 N N . THR B 1 129 ? -23.75 20.047 12.547 1 95.19 129 THR B N 1
ATOM 2589 C CA . THR B 1 129 ? -24.906 20.656 13.195 1 95.19 129 THR B CA 1
ATOM 2590 C C . THR B 1 129 ? -24.625 22.141 13.492 1 95.19 129 THR B C 1
ATOM 2592 O O . THR B 1 129 ? -25.469 23 13.227 1 95.19 129 THR B O 1
ATOM 2595 N N . GLN B 1 130 ? -23.484 22.375 14 1 93.31 130 GLN B N 1
ATOM 2596 C CA . GLN B 1 130 ? -23.109 23.734 14.375 1 93.31 130 GLN B CA 1
ATOM 2597 C C . GLN B 1 130 ? -23.109 24.656 13.172 1 93.31 130 GLN B C 1
ATOM 2599 O O . GLN B 1 130 ? -23.594 25.781 13.25 1 93.31 130 GLN B O 1
ATOM 2604 N N . PHE B 1 131 ? -22.625 24.141 12.031 1 94.19 131 PHE B N 1
ATOM 2605 C CA . PHE B 1 131 ? -22.438 25.016 10.875 1 94.19 131 PHE B CA 1
ATOM 2606 C C . PHE B 1 131 ? -23.516 24.734 9.828 1 94.19 131 PHE B C 1
ATOM 2608 O O . PHE B 1 131 ? -23.547 25.391 8.781 1 94.19 131 PHE B O 1
ATOM 2615 N N . GLU B 1 132 ? -24.312 23.719 10.117 1 92.75 132 GLU B N 1
ATOM 2616 C CA . GLU B 1 132 ? -25.406 23.344 9.219 1 92.75 132 GLU B CA 1
ATOM 2617 C C . GLU B 1 132 ? -24.891 23.109 7.801 1 92.75 132 GLU B C 1
ATOM 2619 O O . GLU B 1 132 ? -25.422 23.672 6.84 1 92.75 132 GLU B O 1
ATOM 2624 N N . ALA B 1 133 ? -23.812 22.406 7.719 1 94.44 133 ALA B N 1
ATOM 2625 C CA . ALA B 1 133 ? -23.156 22.047 6.461 1 94.44 133 ALA B CA 1
ATOM 2626 C C . ALA B 1 133 ? -22.656 20.609 6.492 1 94.44 133 ALA B C 1
ATOM 2628 O O . ALA B 1 133 ? -22.375 20.062 7.566 1 94.44 133 ALA B O 1
ATOM 2629 N N . GLU B 1 134 ? -22.5 20.016 5.34 1 94.94 134 GLU B N 1
ATOM 2630 C CA . GLU B 1 134 ? -22.047 18.625 5.27 1 94.94 134 GLU B CA 1
ATOM 2631 C C . GLU B 1 134 ? -20.516 18.547 5.277 1 94.94 134 GLU B C 1
ATOM 2633 O O . GLU B 1 134 ? -19.953 17.547 5.73 1 94.94 134 GLU B O 1
ATOM 2638 N N . HIS B 1 135 ? -19.891 19.656 4.77 1 94.69 135 HIS B N 1
ATOM 2639 C CA . HIS B 1 135 ? -18.438 19.703 4.695 1 94.69 135 HIS B CA 1
ATOM 2640 C C . HIS B 1 135 ? -17.906 21.078 5.078 1 94.69 135 HIS B C 1
ATOM 2642 O O . HIS B 1 135 ? -18.594 22.078 4.898 1 94.69 135 HIS B O 1
ATOM 2648 N N . PRO B 1 136 ? -16.672 21.109 5.574 1 94.38 136 PRO B N 1
ATOM 2649 C CA . PRO B 1 136 ? -16.109 22.391 6.012 1 94.38 136 PRO B CA 1
ATOM 2650 C C . PRO B 1 136 ? -15.961 23.391 4.871 1 94.38 136 PRO B C 1
ATOM 2652 O O . PRO B 1 136 ? -16.062 24.609 5.086 1 94.38 136 PRO B O 1
ATOM 2655 N N . ASP B 1 137 ? -15.75 22.922 3.699 1 91.81 137 ASP B N 1
ATOM 2656 C CA . ASP B 1 137 ? -15.508 23.828 2.578 1 91.81 137 ASP B CA 1
ATOM 2657 C C . ASP B 1 137 ? -16.797 24.531 2.145 1 91.81 137 ASP B C 1
ATOM 2659 O O . ASP B 1 137 ? -16.75 25.5 1.392 1 91.81 137 ASP B O 1
ATOM 2663 N N . GLU B 1 138 ? -17.859 24.125 2.652 1 92.12 138 GLU B N 1
ATOM 2664 C CA . GLU B 1 138 ? -19.156 24.719 2.328 1 92.12 138 GLU B CA 1
ATOM 2665 C C . GLU B 1 138 ? -19.484 25.875 3.268 1 92.12 138 GLU B C 1
ATOM 2667 O O . GLU B 1 138 ? -20.438 26.625 3.023 1 92.12 138 GLU B O 1
ATOM 2672 N N . VAL B 1 139 ? -18.719 26.016 4.273 1 91.69 139 VAL B N 1
ATOM 2673 C CA . VAL B 1 139 ? -19.031 26.984 5.312 1 91.69 139 VAL B CA 1
ATOM 2674 C C . VAL B 1 139 ? -18.391 28.328 4.969 1 91.69 139 VAL B C 1
ATOM 2676 O O . VAL B 1 139 ? -17.188 28.406 4.715 1 91.69 139 VAL B O 1
ATOM 2679 N N . SER B 1 140 ? -19.266 29.328 4.871 1 90.94 140 SER B N 1
ATOM 2680 C CA . SER B 1 140 ? -18.781 30.703 4.727 1 90.94 140 SER B CA 1
ATOM 2681 C C . SER B 1 140 ? -18.281 31.25 6.062 1 90.94 140 SER B C 1
ATOM 2683 O O . SER B 1 140 ? -19.016 31.266 7.047 1 90.94 140 SER B O 1
ATOM 2685 N N . LEU B 1 141 ? -17.016 31.688 6.105 1 88.94 141 LEU B N 1
ATOM 2686 C CA . LEU B 1 141 ? -16.469 32.25 7.336 1 88.94 141 LEU B CA 1
ATOM 2687 C C . LEU B 1 141 ? -17.281 33.438 7.801 1 88.94 141 LEU B C 1
ATOM 2689 O O . LEU B 1 141 ? -17.469 33.656 9 1 88.94 141 LEU B O 1
ATOM 2693 N N . VAL B 1 142 ? -17.781 34.188 6.863 1 87.56 142 VAL B N 1
ATOM 2694 C CA . VAL B 1 142 ? -18.594 35.375 7.168 1 87.56 142 VAL B CA 1
ATOM 2695 C C . VAL B 1 142 ? -19.875 34.969 7.867 1 87.56 142 VAL B C 1
ATOM 2697 O O . VAL B 1 142 ? -20.219 35.5 8.922 1 87.56 142 VAL B O 1
ATOM 2700 N N . ASP B 1 143 ? -20.547 33.938 7.289 1 85.12 143 ASP B N 1
ATOM 2701 C CA . ASP B 1 143 ? -21.797 33.469 7.867 1 85.12 143 ASP B CA 1
ATOM 2702 C C . ASP B 1 143 ? -21.562 32.844 9.242 1 85.12 143 ASP B C 1
ATOM 2704 O O . ASP B 1 143 ? -22.344 33.031 10.164 1 85.12 143 ASP B O 1
ATOM 2708 N N . ALA B 1 144 ? -20.453 32.156 9.359 1 86.44 144 ALA B N 1
ATOM 2709 C CA . ALA B 1 144 ? -20.141 31.484 10.617 1 86.44 144 ALA B CA 1
ATOM 2710 C C . ALA B 1 144 ? -19.922 32.5 11.734 1 86.44 144 ALA B C 1
ATOM 2712 O O . ALA B 1 144 ? -20.359 32.281 12.867 1 86.44 144 ALA B O 1
ATOM 2713 N N . THR B 1 145 ? -19.234 33.531 11.391 1 87.19 145 THR B N 1
ATOM 2714 C CA . THR B 1 145 ? -18.953 34.562 12.391 1 87.19 145 THR B CA 1
ATOM 2715 C C . THR B 1 145 ? -20.234 35.281 12.797 1 87.19 145 THR B C 1
ATOM 2717 O O . THR B 1 145 ? -20.453 35.562 13.977 1 87.19 145 THR B O 1
ATOM 2720 N N . GLN B 1 146 ? -21.078 35.531 11.898 1 85.62 146 GLN B N 1
ATOM 2721 C CA . GLN B 1 146 ? -22.297 36.281 12.164 1 85.62 146 GLN B CA 1
ATOM 2722 C C . GLN B 1 146 ? -23.344 35.406 12.859 1 85.62 146 GLN B C 1
ATOM 2724 O O . GLN B 1 146 ? -23.953 35.812 13.844 1 85.62 146 GLN B O 1
ATOM 2729 N N . GLU B 1 147 ? -23.422 34.219 12.336 1 81.44 147 GLU B N 1
ATOM 2730 C CA . GLU B 1 147 ? -24.5 33.344 12.797 1 81.44 147 GLU B CA 1
ATOM 2731 C C . GLU B 1 147 ? -24.125 32.656 14.125 1 81.44 147 GLU B C 1
ATOM 2733 O O . GLU B 1 147 ? -25 32.438 14.961 1 81.44 147 GLU B O 1
ATOM 2738 N N . GLN B 1 148 ? -22.891 32.469 14.273 1 82.31 148 GLN B N 1
ATOM 2739 C CA . GLN B 1 148 ? -22.484 31.703 15.453 1 82.31 148 GLN B CA 1
ATOM 2740 C C . GLN B 1 148 ? -21.766 32.594 16.469 1 82.31 148 GLN B C 1
ATOM 2742 O O . GLN B 1 148 ? -21.375 32.125 17.531 1 82.31 148 GLN B O 1
ATOM 2747 N N . ASN B 1 149 ? -21.734 33.906 16.156 1 84.75 149 ASN B N 1
ATOM 2748 C CA . ASN B 1 149 ? -21.062 34.875 17.031 1 84.75 149 ASN B CA 1
ATOM 2749 C C . ASN B 1 149 ? -19.656 34.406 17.375 1 84.75 149 ASN B C 1
ATOM 2751 O O . ASN B 1 149 ? -19.266 34.406 18.547 1 84.75 149 ASN B O 1
ATOM 2755 N N . LEU B 1 150 ? -18.953 33.875 16.406 1 85.19 150 LEU B N 1
ATOM 2756 C CA . LEU B 1 150 ? -17.562 33.469 16.562 1 85.19 150 LEU B CA 1
ATOM 2757 C C . LEU B 1 150 ? -16.625 34.5 15.945 1 85.19 150 LEU B C 1
ATOM 2759 O O . LEU B 1 150 ? -16.984 35.188 15 1 85.19 150 LEU B O 1
ATOM 2763 N N . SER B 1 151 ? -15.516 34.594 16.594 1 91.44 151 SER B N 1
ATOM 2764 C CA . SER B 1 151 ? -14.484 35.375 15.906 1 91.44 151 SER B CA 1
ATOM 2765 C C . SER B 1 151 ? -14.047 34.656 14.625 1 91.44 151 SER B C 1
ATOM 2767 O O . SER B 1 151 ? -14.219 33.469 14.477 1 91.44 151 SER B O 1
ATOM 2769 N N . THR B 1 152 ? -13.539 35.406 13.703 1 89.44 152 THR B N 1
ATOM 2770 C CA . THR B 1 152 ? -13.031 34.812 12.461 1 89.44 152 THR B CA 1
ATOM 2771 C C . THR B 1 152 ? -11.984 33.75 12.75 1 89.44 152 THR B C 1
ATOM 2773 O O . THR B 1 152 ? -11.977 32.688 12.117 1 89.44 152 THR B O 1
ATOM 2776 N N . GLU B 1 153 ? -11.172 34.031 13.734 1 92.56 153 GLU B N 1
ATOM 2777 C CA . GLU B 1 153 ? -10.125 33.094 14.117 1 92.56 153 GLU B CA 1
ATOM 2778 C C . GLU B 1 153 ? -10.719 31.812 14.68 1 92.56 153 GLU B C 1
ATOM 2780 O O . GLU B 1 153 ? -10.273 30.703 14.328 1 92.56 153 GLU B O 1
ATOM 2785 N N . ALA B 1 154 ? -11.664 31.984 15.492 1 92.25 154 ALA B N 1
ATOM 2786 C CA . ALA B 1 154 ? -12.305 30.812 16.094 1 92.25 154 ALA B CA 1
ATOM 2787 C C . ALA B 1 154 ? -13.023 29.984 15.047 1 92.25 154 ALA B C 1
ATOM 2789 O O . ALA B 1 154 ? -13 28.75 15.109 1 92.25 154 ALA B O 1
ATOM 2790 N N . ALA B 1 155 ? -13.625 30.625 14.117 1 92.19 155 ALA B N 1
ATOM 2791 C CA . ALA B 1 155 ? -14.32 29.922 13.039 1 92.19 155 ALA B CA 1
ATOM 2792 C C . ALA B 1 155 ? -13.344 29.141 12.164 1 92.19 155 ALA B C 1
ATOM 2794 O O . ALA B 1 155 ? -13.586 27.984 11.828 1 92.19 155 ALA B O 1
ATOM 2795 N N . TRP B 1 156 ? -12.242 29.812 11.875 1 93.31 156 TRP B N 1
ATOM 2796 C CA . TRP B 1 156 ? -11.219 29.156 11.062 1 93.31 156 TRP B CA 1
ATOM 2797 C C . TRP B 1 156 ? -10.656 27.938 11.766 1 93.31 156 TRP B C 1
ATOM 2799 O O . TRP B 1 156 ? -10.469 26.891 11.148 1 93.31 156 TRP B O 1
ATOM 2809 N N . GLU B 1 157 ? -10.438 28.062 13 1 94.81 157 GLU B N 1
ATOM 2810 C CA . GLU B 1 157 ? -9.906 26.953 13.781 1 94.81 157 GLU B CA 1
ATOM 2811 C C . GLU B 1 157 ? -10.875 25.781 13.797 1 94.81 157 GLU B C 1
ATOM 2813 O O . GLU B 1 157 ? -10.461 24.625 13.633 1 94.81 157 GLU B O 1
ATOM 2818 N N . ALA B 1 158 ? -12.055 26.125 13.969 1 94.5 158 ALA B N 1
ATOM 2819 C CA . ALA B 1 158 ? -13.078 25.078 14 1 94.5 158 ALA B CA 1
ATOM 2820 C C . ALA B 1 158 ? -13.172 24.359 12.656 1 94.5 158 ALA B C 1
ATOM 2822 O O . ALA B 1 158 ? -13.258 23.141 12.609 1 94.5 158 ALA B O 1
ATOM 2823 N N . LEU B 1 159 ? -13.086 25.078 11.641 1 94.62 159 LEU B N 1
ATOM 2824 C CA . LEU B 1 159 ? -13.172 24.5 10.305 1 94.62 159 LEU B CA 1
ATOM 2825 C C . LEU B 1 159 ? -11.938 23.656 10 1 94.62 159 LEU B C 1
ATOM 2827 O O . LEU B 1 159 ? -12.039 22.609 9.367 1 94.62 159 LEU B O 1
ATOM 2831 N N . SER B 1 160 ? -10.844 24.141 10.445 1 95.5 160 SER B N 1
ATOM 2832 C CA . SER B 1 160 ? -9.609 23.391 10.273 1 95.5 160 SER B CA 1
ATOM 2833 C C . SER B 1 160 ? -9.648 22.078 11.039 1 95.5 160 SER B C 1
ATOM 2835 O O . SER B 1 160 ? -9.234 21.031 10.516 1 95.5 160 SER B O 1
ATOM 2837 N N . GLU B 1 161 ? -10.125 22.188 12.227 1 97 161 GLU B N 1
ATOM 2838 C CA . GLU B 1 161 ? -10.273 20.969 13.023 1 97 161 GLU B CA 1
ATOM 2839 C C . GLU B 1 161 ? -11.234 19.984 12.367 1 97 161 GLU B C 1
ATOM 2841 O O . GLU B 1 161 ? -10.969 18.781 12.328 1 97 161 GLU B O 1
ATOM 2846 N N . TRP B 1 162 ? -12.273 20.562 11.867 1 97.25 162 TRP B N 1
ATOM 2847 C CA . TRP B 1 162 ? -13.258 19.75 11.172 1 97.25 162 TRP B CA 1
ATOM 2848 C C . TRP B 1 162 ? -12.633 19.047 9.977 1 97.25 162 TRP B C 1
ATOM 2850 O O . TRP B 1 162 ? -12.812 17.828 9.797 1 97.25 162 TRP B O 1
ATOM 2860 N N . GLU B 1 163 ? -11.883 19.688 9.227 1 96.06 163 GLU B N 1
ATOM 2861 C CA . GLU B 1 163 ? -11.188 19.109 8.078 1 96.06 163 GLU B CA 1
ATOM 2862 C C . GLU B 1 163 ? -10.25 17.984 8.516 1 96.06 163 GLU B C 1
ATOM 2864 O O . GLU B 1 163 ? -10.211 16.922 7.895 1 96.06 163 GLU B O 1
ATOM 2869 N N . THR B 1 164 ? -9.57 18.219 9.539 1 96.25 164 THR B N 1
ATOM 2870 C CA . THR B 1 164 ? -8.641 17.219 10.078 1 96.25 164 THR B CA 1
ATOM 2871 C C . THR B 1 164 ? -9.383 15.961 10.516 1 96.25 164 THR B C 1
ATOM 2873 O O . THR B 1 164 ? -8.922 14.852 10.273 1 96.25 164 THR B O 1
ATOM 2876 N N . LEU B 1 165 ? -10.508 16.172 11.109 1 96.94 165 LEU B N 1
ATOM 2877 C CA . LEU B 1 165 ? -11.328 15.047 11.562 1 96.94 165 LEU B CA 1
ATOM 2878 C C . LEU B 1 165 ? -11.828 14.234 10.375 1 96.94 165 LEU B C 1
ATOM 2880 O O . LEU B 1 165 ? -11.875 13.008 10.438 1 96.94 165 LEU B O 1
ATOM 2884 N N . GLU B 1 166 ? -12.172 14.922 9.383 1 95.62 166 GLU B N 1
ATOM 2885 C CA . GLU B 1 166 ? -12.633 14.219 8.195 1 95.62 166 GLU B CA 1
ATOM 2886 C C . GLU B 1 166 ? -11.531 13.336 7.605 1 95.62 166 GLU B C 1
ATOM 2888 O O . GLU B 1 166 ? -11.781 12.188 7.234 1 95.62 166 GLU B O 1
ATOM 2893 N N . GLN B 1 167 ? -10.414 13.875 7.516 1 94.31 167 GLN B N 1
ATOM 2894 C CA . GLN B 1 167 ? -9.281 13.102 7.016 1 94.31 167 GLN B CA 1
ATOM 2895 C C . GLN B 1 167 ? -8.984 11.914 7.918 1 94.31 167 GLN B C 1
ATOM 2897 O O . GLN B 1 167 ? -8.75 10.805 7.438 1 94.31 167 GLN B O 1
ATOM 2902 N N . ARG B 1 168 ? -9.023 12.18 9.164 1 95.5 168 ARG B N 1
ATOM 2903 C CA . ARG B 1 168 ? -8.766 11.117 10.133 1 95.5 168 ARG B CA 1
ATOM 2904 C C . ARG B 1 168 ? -9.812 10.016 10.031 1 95.5 168 ARG B C 1
ATOM 2906 O O . ARG B 1 168 ? -9.477 8.828 10.039 1 95.5 168 ARG B O 1
ATOM 2913 N N . ALA B 1 169 ? -11.039 10.422 9.922 1 95 169 ALA B N 1
ATOM 2914 C CA . ALA B 1 169 ? -12.133 9.453 9.805 1 95 169 ALA B CA 1
ATOM 2915 C C . ALA B 1 169 ? -11.969 8.594 8.555 1 95 169 ALA B C 1
ATOM 2917 O O . ALA B 1 169 ? -12.195 7.379 8.602 1 95 169 ALA B O 1
ATOM 2918 N N . ALA B 1 170 ? -11.609 9.258 7.531 1 92 170 ALA B N 1
ATOM 2919 C CA . ALA B 1 170 ? -11.414 8.531 6.277 1 92 170 ALA B CA 1
ATOM 2920 C C . ALA B 1 170 ? -10.32 7.48 6.426 1 92 170 ALA B C 1
ATOM 2922 O O . ALA B 1 170 ? -10.477 6.348 5.965 1 92 170 ALA B O 1
ATOM 2923 N N . LEU B 1 171 ? -9.242 7.82 7.051 1 93.56 171 LEU B N 1
ATOM 2924 C CA . LEU B 1 171 ? -8.125 6.902 7.25 1 93.56 171 LEU B CA 1
ATOM 2925 C C . LEU B 1 171 ? -8.523 5.746 8.164 1 93.56 171 LEU B C 1
ATOM 2927 O O . LEU B 1 171 ? -8.211 4.59 7.887 1 93.56 171 LEU B O 1
ATOM 2931 N N . LEU B 1 172 ? -9.234 6.047 9.18 1 94.81 172 LEU B N 1
ATOM 2932 C CA . LEU B 1 172 ? -9.68 5.039 10.133 1 94.81 172 LEU B CA 1
ATOM 2933 C C . LEU B 1 172 ? -10.656 4.066 9.484 1 94.81 172 LEU B C 1
ATOM 2935 O O . LEU B 1 172 ? -10.57 2.855 9.703 1 94.81 172 LEU B O 1
ATOM 2939 N N . ASP B 1 173 ? -11.5 4.637 8.766 1 93.44 173 ASP B N 1
ATOM 2940 C CA . ASP B 1 173 ? -12.469 3.795 8.07 1 93.44 173 ASP B CA 1
ATOM 2941 C C . ASP B 1 173 ? -11.773 2.85 7.094 1 93.44 173 ASP B C 1
ATOM 2943 O O . ASP B 1 173 ? -12.117 1.669 7.012 1 93.44 173 ASP B O 1
ATOM 2947 N N . ALA B 1 174 ? -10.844 3.4 6.41 1 90 174 ALA B N 1
ATOM 2948 C CA . ALA B 1 174 ? -10.07 2.576 5.484 1 90 174 ALA B CA 1
ATOM 2949 C C . ALA B 1 174 ? -9.305 1.484 6.234 1 90 174 ALA B C 1
ATOM 2951 O O . ALA B 1 174 ? -9.227 0.343 5.77 1 90 174 ALA B O 1
ATOM 2952 N N . ALA B 1 175 ? -8.734 1.835 7.344 1 92.81 175 ALA B N 1
ATOM 2953 C CA . ALA B 1 175 ? -8.016 0.864 8.164 1 92.81 175 ALA B CA 1
ATOM 2954 C C . ALA B 1 175 ? -8.945 -0.241 8.648 1 92.81 175 ALA B C 1
ATOM 2956 O O . ALA B 1 175 ? -8.562 -1.41 8.703 1 92.81 175 ALA B O 1
ATOM 2957 N N . ARG B 1 176 ? -10.094 0.147 8.945 1 91.06 176 ARG B N 1
ATOM 2958 C CA . ARG B 1 176 ? -11.102 -0.805 9.406 1 91.06 176 ARG B CA 1
ATOM 2959 C C . ARG B 1 176 ? -11.5 -1.761 8.289 1 91.06 176 ARG B C 1
ATOM 2961 O O . ARG B 1 176 ? -11.586 -2.973 8.5 1 91.06 176 ARG B O 1
ATOM 2968 N N . ARG B 1 177 ? -11.672 -1.25 7.156 1 84.38 177 ARG B N 1
ATOM 2969 C CA . ARG B 1 177 ? -12.195 -2.01 6.023 1 84.38 177 ARG B CA 1
ATOM 2970 C C . ARG B 1 177 ? -11.133 -2.949 5.461 1 84.38 177 ARG B C 1
ATOM 2972 O O . ARG B 1 177 ? -11.453 -4.031 4.965 1 84.38 177 ARG B O 1
ATOM 2979 N N . ASN B 1 178 ? -9.961 -2.434 5.359 1 71.75 178 ASN B N 1
ATOM 2980 C CA . ASN B 1 178 ? -8.891 -3.172 4.703 1 71.75 178 ASN B CA 1
ATOM 2981 C C . ASN B 1 178 ? -8.234 -4.176 5.652 1 71.75 178 ASN B C 1
ATOM 2983 O O . ASN B 1 178 ? -7.094 -4.582 5.441 1 71.75 178 ASN B O 1
ATOM 2987 N N . ASN B 1 179 ? -8.828 -4.406 6.816 1 59.44 179 ASN B N 1
ATOM 2988 C CA . ASN B 1 179 ? -8.289 -5.434 7.703 1 59.44 179 ASN B CA 1
ATOM 2989 C C . ASN B 1 179 ? -8.312 -6.809 7.043 1 59.44 179 ASN B C 1
ATOM 2991 O O . ASN B 1 179 ? -9.367 -7.285 6.621 1 59.44 179 ASN B O 1
ATOM 2995 N N . PRO B 1 180 ? -7.078 -7.219 6.633 1 50.91 180 PRO B N 1
ATOM 2996 C CA . PRO B 1 180 ? -7.109 -8.578 6.09 1 50.91 180 PRO B CA 1
ATOM 2997 C C . PRO B 1 180 ? -7.824 -9.562 7.012 1 50.91 180 PRO B C 1
ATOM 2999 O O . PRO B 1 180 ? -7.395 -9.766 8.148 1 50.91 180 PRO B O 1
ATOM 3002 N N . VAL B 1 181 ? -8.945 -9.445 7.465 1 41.31 181 VAL B N 1
ATOM 3003 C CA . VAL B 1 181 ? -9.445 -10.602 8.203 1 41.31 181 VAL B CA 1
ATOM 3004 C C . VAL B 1 181 ? -8.758 -11.875 7.699 1 41.31 181 VAL B C 1
ATOM 3006 O O . VAL B 1 181 ? -8.656 -12.094 6.488 1 41.31 181 VAL B O 1
ATOM 3009 N N . THR B 1 182 ? -7.793 -12.492 8.547 1 39.06 182 THR B N 1
ATOM 3010 C CA . THR B 1 182 ? -7.316 -13.852 8.312 1 39.06 182 THR B CA 1
ATOM 3011 C C . THR B 1 182 ? -8.258 -14.594 7.363 1 39.06 182 THR B C 1
ATOM 3013 O O . THR B 1 182 ? -7.812 -15.164 6.363 1 39.06 182 THR B O 1
ATOM 3016 N N . GLY B 1 183 ? -8.945 -15.688 7.898 1 33.81 183 GLY B N 1
ATOM 3017 C CA . GLY B 1 183 ? -9.695 -16.844 7.406 1 33.81 183 GLY B CA 1
ATOM 3018 C C . GLY B 1 183 ? -10.828 -16.453 6.473 1 33.81 183 GLY B C 1
ATOM 3019 O O . GLY B 1 183 ? -11.648 -17.297 6.117 1 33.81 183 GLY B O 1
ATOM 3020 N N . SER B 1 184 ? -11.453 -15.281 6.621 1 35.84 184 SER B N 1
ATOM 3021 C CA . SER B 1 184 ? -12.734 -15.461 5.945 1 35.84 184 SER B CA 1
ATOM 3022 C C . SER B 1 184 ? -12.57 -15.422 4.43 1 35.84 184 SER B C 1
ATOM 3024 O O . SER B 1 184 ? -11.883 -14.555 3.898 1 35.84 184 SER B O 1
ATOM 3026 N N . LYS B 1 185 ? -12.562 -16.516 3.787 1 36.34 185 LYS B N 1
ATOM 3027 C CA . LYS B 1 185 ? -12.812 -16.75 2.369 1 36.34 185 LYS B CA 1
ATOM 3028 C C . LYS B 1 185 ? -13.555 -15.586 1.734 1 36.34 185 LYS B C 1
ATOM 3030 O O . LYS B 1 185 ? -14.477 -15.023 2.338 1 36.34 185 LYS B O 1
ATOM 3035 N N . PRO B 1 186 ? -12.914 -14.789 0.851 1 37.59 186 PRO B N 1
ATOM 3036 C CA . PRO B 1 186 ? -13.672 -13.742 0.159 1 37.59 186 PRO B CA 1
ATOM 3037 C C . PRO B 1 186 ? -15.164 -14.039 0.107 1 37.59 186 PRO B C 1
ATOM 3039 O O . PRO B 1 186 ? -15.57 -15.133 -0.279 1 37.59 186 PRO B O 1
ATOM 3042 N N . GLY B 1 187 ? -15.875 -13.609 1.143 1 32.47 187 GLY B N 1
ATOM 3043 C CA . GLY B 1 187 ? -17.297 -13.789 0.934 1 32.47 187 GLY B CA 1
ATOM 3044 C C . GLY B 1 187 ? -17.766 -13.359 -0.446 1 32.47 187 GLY B C 1
ATOM 3045 O O . GLY B 1 187 ? -17 -12.766 -1.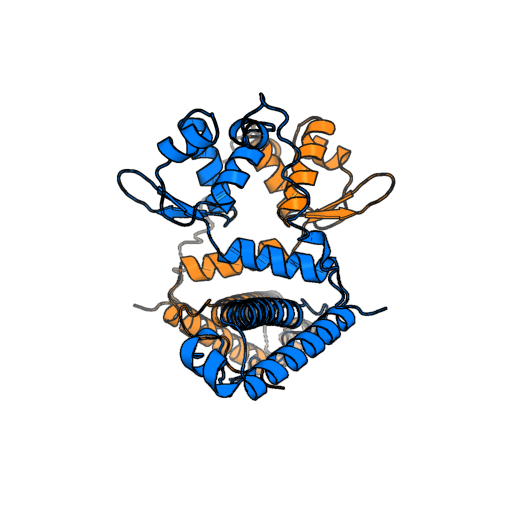204 1 32.47 187 GLY B O 1
ATOM 3046 N N . PRO B 1 188 ? -18.938 -13.828 -0.854 1 32.34 188 PRO B N 1
ATOM 3047 C CA . PRO B 1 188 ? -19.516 -13.664 -2.188 1 32.34 188 PRO B CA 1
ATOM 3048 C C . PRO B 1 188 ? -19.5 -12.219 -2.668 1 32.34 188 PRO B C 1
ATOM 3050 O O . PRO B 1 188 ? -19.594 -11.289 -1.856 1 32.34 188 PRO B O 1
ATOM 3053 N N . VAL B 1 189 ? -18.609 -11.914 -3.611 1 34.53 189 VAL B N 1
ATOM 3054 C CA . VAL B 1 189 ? -18.719 -10.664 -4.344 1 34.53 189 VAL B CA 1
ATOM 3055 C C . VAL B 1 189 ? -20.188 -10.273 -4.5 1 34.53 189 VAL B C 1
ATOM 3057 O O . VAL B 1 189 ? -20.984 -11.07 -5.004 1 34.53 189 VAL B O 1
ATOM 3060 N N . ASP B 1 190 ? -20.75 -9.469 -3.619 1 27.12 190 ASP B N 1
ATOM 3061 C CA . ASP B 1 190 ? -22.125 -9.023 -3.832 1 27.12 190 ASP B CA 1
ATOM 3062 C C . ASP B 1 190 ? -22.281 -8.367 -5.199 1 27.12 190 ASP B C 1
ATOM 3064 O O . ASP B 1 190 ? -21.547 -7.441 -5.539 1 27.12 190 ASP B O 1
ATOM 3068 N N . ALA B 1 191 ? -22.891 -8.945 -6.203 1 29.08 191 ALA B N 1
ATOM 3069 C CA . ALA B 1 191 ? -23.375 -8.359 -7.453 1 29.08 191 ALA B CA 1
ATOM 3070 C C . ALA B 1 191 ? -24.188 -7.094 -7.188 1 29.08 191 ALA B C 1
ATOM 3072 O O . ALA B 1 191 ? -24.938 -7.027 -6.215 1 29.08 191 ALA B O 1
#

Organism: NCBI:txid261290

Secondary structure (DSSP, 8-state):
--TT---GGGG-TTS-S----TTS-HHHHHTSS-HHHHHHHHHHT--S-EEHHHHHHHHTS-HHHHHHHHHHHHHHTSEEEEPSSS-EEEE-HHHHHHHHHHHHHHHS-HHHHHHHHHHHHHHHHHHHHHHT-SSGGG--HHHHHHHHT--HHHHHHHHHHHHHHHHHHHHHHHHHHT---SS--------/--TT---SGGG---S------SSS-HHHHTTSS-HHHHHHHHHHT--S-EEHHHHHHHHTS-HHHHHHHHHHHHHHTSEEEEPSSS-EEEE-HHHHHHHHHHHHHHHS-HHHHHHHHHHHHHHHHHHHHHHT-SSGGG--HHHHHHHHT--HHHHHHHHHHHHHHHHHHHHHHHHHHT---SS--------

Nearest PDB structures (foldseek):
  2d1h-assembly1_B  TM=8.035E-01  e=7.357E-02  Sulfurisphaera tokodaii str. 7
  2v9v-assembly1_A  TM=4.947E-01  e=1.363E-02  Neomoorella thermoacetica
  1lnw-assembly4_G  TM=7.586E-01  e=1.492E-01  Pseudomonas aeruginosa
  3e6m-assembly3_E  TM=6.484E-01  e=2.067E-01  Ruegeria pomeroyi
  3e6m-assembly2_C  TM=5.665E-01  e=7.625E-01  Ruegeria pomeroyi

Foldseek 3Di:
DQLQCPPPCVPVVPPPPVVVVPDDDPLNVLQDDDLLSSLLVVQVVFADWDFLCVSCVSNVHDSVVSVVSQVVCVVVVQWDWDDDVVITIHGRVVVVLVVLLVVCPVVDPLVSLVSNLVVLVVLLVVVCVLQVHNALVPGDLVCSCVVVVDDSVRSVVSSVVSVVSVVSNVSSVCSNVPPPPPDDDPPDPDD/DPLPCPPPPVPPVPPPPPCPPPDQDPLNVLQDDDLLSSLLVVQVVFADWDFLCVSCVSNVHDSVVSVVSQVVCVVVVQWDWDDDVGITIHGRVVVVLVVLLVVCPVVDPLVSLVVLLVVLVVLLVVVCVLQVHNALVPGDLVCSCVVVVDDSVRSVVSSVVSVVSVVSNVSSVCSNVPPPPPPDDPPDPDD

Sequence (382 aa):
MDLTDIPDDAYDGGESPPALNEQESPDSLLKRGPIRERLLDIVVGLRTPTKVSTIAERADCDTETARDYLEWFDEMGMVQRHDGRPVRYERKDAYFQWRRIDRIREEHSEQEIVDALGDALEQIEDYRTQFEAEHPDEVSLVDATQEQNLSTEAAWEALSEWETLEQRAALLDAARRNNPVTGSKPGPVDAMDLTDIPDDAYDGGESPPALNEQESPDSLLKRGPIRERLLDIVVGLRTPTKVSTIAERADCDTETARDYLEWFDEMGMVQRHDGRPVRYERKDAYFQWRRIDRIREEHSEQEIVDALGDALEQIEDYRTQFEAEHPDEVSLVDATQEQNLSTEAAWEALSEWETLEQRAALLDAARRNNPVTGSKPGPVDA

Radius of gyration: 25.78 Å; Cα contacts (8 Å, |Δi|>4): 339; chains: 2; bounding box: 54×76×58 Å

Solvent-accessible surface area (backbone atoms only — not comparable to full-atom values): 21816 Å² total; per-residue (Å²): 129,70,76,58,62,59,68,66,62,78,66,48,68,67,63,60,65,67,76,66,57,94,80,78,54,74,71,51,65,59,60,64,65,58,65,70,58,26,45,49,57,49,40,77,66,25,86,52,75,39,44,45,59,58,53,8,60,76,45,70,51,55,45,66,60,38,44,54,51,50,53,49,35,33,74,70,43,48,29,40,76,40,88,56,94,70,48,22,38,20,42,28,62,69,41,58,53,46,48,53,28,51,47,49,54,72,75,37,53,69,65,49,41,52,52,35,31,50,53,36,50,51,52,47,50,51,50,26,61,74,66,70,37,95,48,60,86,72,57,51,65,68,55,43,23,67,74,63,72,36,52,64,67,56,46,51,51,50,39,50,51,47,51,51,37,52,54,49,34,51,44,35,49,49,35,63,67,66,49,74,64,84,78,70,64,82,66,80,79,81,129,130,71,86,74,65,63,70,70,65,76,62,60,67,67,67,62,65,70,76,72,60,91,81,81,52,74,71,49,64,58,59,64,65,57,64,72,56,26,46,47,59,50,40,77,68,25,86,52,75,38,45,46,59,59,52,7,59,75,45,70,50,53,46,67,60,38,44,53,51,50,52,48,35,33,74,71,43,48,29,41,76,38,86,56,94,70,48,24,39,21,42,28,63,70,42,58,53,47,49,52,27,51,48,50,54,73,74,38,53,71,64,54,40,52,51,51,31,49,53,35,50,51,52,46,49,51,49,26,63,75,64,70,37,96,48,59,88,72,56,50,65,67,54,45,23,66,75,64,71,36,52,66,67,56,48,52,50,50,37,49,52,47,48,50,37,52,54,49,34,54,44,35,49,50,34,62,69,67,48,73,62,84,78,68,63,82,64,78,79,79,126